Protein AF-A0A962GDK4-F1 (afdb_monomer_lite)

Secondary structure (DSSP, 8-state):
----TTS---HHHHHHHHHHHHHHHHHHHHHHHHHHHHHHHHHHHTHHHHHHHHHTT--HHHHHHHHHHHHHHHHHHHHHHHHHHHHHHHHHHHHHHHTSTT-S-TT------HHHHHHHHHHHHHHHHHHHHHHHHHHHSTHHHHHTTSTTTHHHHSHHHHHHHHHHHHHHHHHHHHHHHHHHHHHHHHHHHH---S---TT---------TTT--SHHHHHHHHHHHHHHHHTSTT--

Structure (mmCIF, N/CA/C/O backbone):
data_AF-A0A962GDK4-F1
#
_entry.id   AF-A0A962GDK4-F1
#
loop_
_atom_site.group_PDB
_atom_site.id
_atom_site.type_symbol
_atom_site.label_atom_id
_atom_site.label_alt_id
_atom_site.label_comp_id
_atom_site.label_asym_id
_atom_site.label_entity_id
_atom_site.label_seq_id
_atom_site.pdbx_PDB_ins_code
_atom_site.Cartn_x
_atom_site.Cartn_y
_atom_site.Cartn_z
_atom_site.occupancy
_atom_site.B_iso_or_equiv
_atom_site.auth_seq_id
_atom_site.auth_comp_id
_atom_site.auth_asym_id
_atom_site.auth_atom_id
_atom_site.pdbx_PDB_model_num
ATOM 1 N N . MET A 1 1 ? -2.037 25.552 -26.952 1.00 39.59 1 MET A N 1
ATOM 2 C CA . MET A 1 1 ? -2.572 24.352 -27.624 1.00 39.59 1 MET A CA 1
ATOM 3 C C . MET A 1 1 ? -2.012 23.131 -26.903 1.00 39.59 1 MET A C 1
ATOM 5 O O . MET A 1 1 ? -0.852 22.813 -27.084 1.00 39.59 1 MET A O 1
ATOM 9 N N . GLN A 1 2 ? -2.816 22.540 -26.024 1.00 60.50 2 GLN A N 1
ATOM 10 C CA . GLN A 1 2 ? -2.710 21.200 -25.421 1.00 60.50 2 GLN A CA 1
ATOM 11 C C . GLN A 1 2 ? -4.161 20.666 -25.408 1.00 60.50 2 GLN A C 1
ATOM 13 O O . GLN A 1 2 ? -5.054 21.521 -25.336 1.00 60.50 2 GLN A O 1
ATOM 18 N N . PRO A 1 3 ? -4.468 19.350 -25.451 1.00 55.09 3 PRO A N 1
ATOM 19 C CA . PRO A 1 3 ? -3.579 18.185 -25.321 1.00 55.09 3 PRO A CA 1
ATOM 20 C C . PRO A 1 3 ? -3.838 17.058 -26.361 1.00 55.09 3 PRO A C 1
ATOM 22 O O . PRO A 1 3 ? -4.981 16.691 -26.639 1.00 55.09 3 PRO A O 1
ATOM 25 N N . LEU A 1 4 ? -2.775 16.432 -26.874 1.00 52.72 4 LEU A N 1
ATOM 26 C CA . LEU A 1 4 ? -2.829 15.144 -27.609 1.00 52.72 4 LEU A CA 1
ATOM 27 C C . LEU A 1 4 ? -2.170 14.002 -26.809 1.00 52.72 4 LEU A C 1
ATOM 29 O O . LEU A 1 4 ? -2.087 12.860 -27.25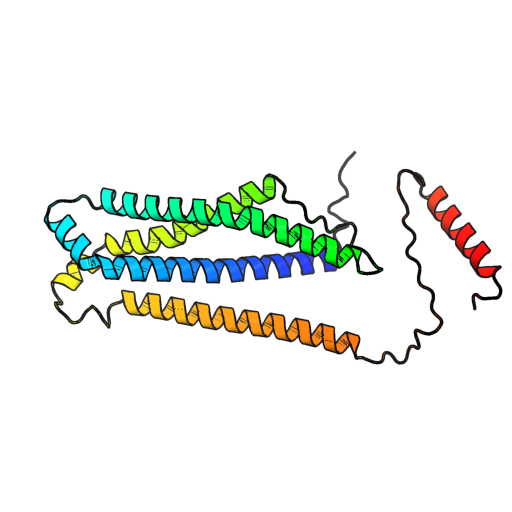5 1.00 52.72 4 LEU A O 1
ATOM 33 N N . ASP A 1 5 ? -1.772 14.305 -25.579 1.00 55.38 5 ASP A N 1
ATOM 34 C CA . ASP A 1 5 ? -0.868 13.534 -24.731 1.00 55.38 5 ASP A CA 1
ATOM 35 C C . ASP A 1 5 ? -1.509 12.213 -24.249 1.00 55.38 5 ASP A C 1
ATOM 37 O O . ASP A 1 5 ? -0.825 11.250 -23.911 1.00 55.38 5 ASP A O 1
ATOM 41 N N . TRP A 1 6 ? -2.844 12.118 -24.274 1.00 49.81 6 TRP A N 1
ATOM 42 C CA . TRP A 1 6 ? -3.605 10.948 -23.815 1.00 49.81 6 TRP A CA 1
ATOM 43 C C . TRP A 1 6 ? -3.847 9.879 -24.899 1.00 49.81 6 TRP A C 1
ATOM 45 O O . TRP A 1 6 ? -4.246 8.753 -24.573 1.00 49.81 6 TRP A O 1
ATOM 55 N N . LEU A 1 7 ? -3.588 10.199 -26.174 1.00 52.72 7 LEU A N 1
ATOM 56 C CA . LEU A 1 7 ? -3.760 9.283 -27.312 1.00 52.72 7 LEU A CA 1
ATOM 57 C C . LEU A 1 7 ? -2.516 8.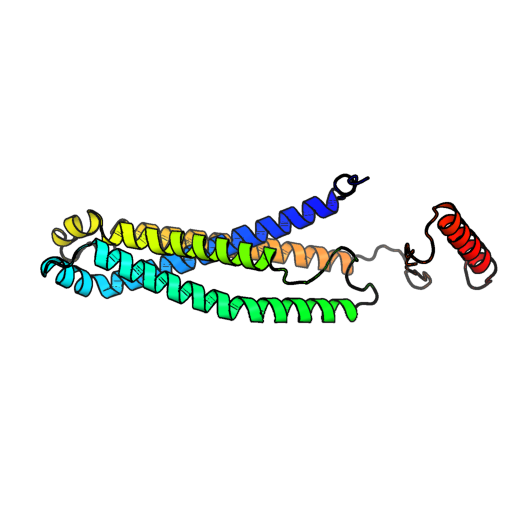427 -27.601 1.00 52.72 7 LEU A C 1
ATOM 59 O O . LEU A 1 7 ? -2.626 7.429 -28.308 1.00 52.72 7 LEU A O 1
ATOM 63 N N . ALA A 1 8 ? -1.366 8.748 -26.999 1.00 56.09 8 ALA A N 1
ATOM 64 C CA . ALA A 1 8 ? -0.110 8.014 -27.177 1.00 56.09 8 ALA A CA 1
ATOM 65 C C . ALA A 1 8 ? 0.239 7.065 -26.012 1.00 56.09 8 ALA A C 1
ATOM 67 O O . ALA A 1 8 ? 1.350 6.539 -25.954 1.00 56.09 8 ALA A O 1
ATOM 68 N N . VAL A 1 9 ? -0.683 6.804 -25.074 1.00 58.72 9 VAL A N 1
ATOM 69 C CA . VAL A 1 9 ? -0.450 5.749 -24.074 1.00 58.72 9 VAL A CA 1
ATOM 70 C C . VAL A 1 9 ? -0.643 4.401 -24.760 1.00 58.72 9 VAL A C 1
ATOM 72 O O . VAL A 1 9 ? -1.774 3.933 -24.912 1.00 58.72 9 VAL A O 1
ATOM 75 N N . ASN A 1 10 ? 0.473 3.803 -25.179 1.00 69.00 10 ASN A N 1
ATOM 76 C CA . ASN A 1 10 ? 0.543 2.476 -25.783 1.00 69.00 10 ASN A CA 1
ATOM 77 C C . ASN A 1 10 ? -0.310 1.470 -24.982 1.00 69.00 10 ASN A C 1
ATOM 79 O O . ASN A 1 10 ? -0.328 1.485 -23.745 1.00 69.00 10 ASN A O 1
ATOM 83 N N . GLN A 1 11 ? -1.020 0.582 -25.680 1.00 74.12 11 GLN A N 1
ATOM 84 C CA . GLN A 1 11 ? -1.849 -0.462 -25.074 1.00 74.12 11 GLN A CA 1
ATOM 85 C C . GLN A 1 11 ? -1.043 -1.321 -24.082 1.00 74.12 11 GLN A C 1
ATOM 87 O O . GLN A 1 11 ? -1.566 -1.706 -23.032 1.00 74.12 11 GLN A O 1
ATOM 92 N N . GLY A 1 12 ? 0.252 -1.528 -24.355 1.00 74.75 12 GLY A N 1
ATOM 93 C CA . GLY A 1 12 ? 1.184 -2.170 -23.426 1.00 74.75 12 GLY A CA 1
ATOM 94 C C . GLY A 1 12 ? 1.311 -1.419 -22.095 1.00 74.75 12 GLY A C 1
ATOM 95 O O . GLY A 1 12 ? 1.129 -2.011 -21.034 1.00 74.75 12 GLY A O 1
ATOM 96 N N . THR A 1 13 ? 1.517 -0.101 -22.133 1.00 75.75 13 THR A N 1
ATOM 97 C CA . THR A 1 13 ? 1.649 0.745 -20.936 1.00 75.75 13 THR A CA 1
ATOM 98 C C . THR A 1 13 ? 0.378 0.724 -20.085 1.00 75.75 13 THR A C 1
ATOM 100 O O . THR A 1 13 ? 0.458 0.518 -18.876 1.00 75.75 13 THR A O 1
ATOM 103 N N . ARG A 1 14 ? -0.812 0.845 -20.697 1.00 79.69 14 ARG A N 1
ATOM 104 C CA . ARG A 1 14 ? -2.092 0.756 -19.959 1.00 79.69 14 ARG A CA 1
ATOM 105 C C . ARG A 1 14 ? -2.263 -0.592 -19.263 1.00 79.69 14 ARG A C 1
ATOM 107 O O . ARG A 1 14 ? -2.742 -0.642 -18.134 1.00 79.69 14 ARG A O 1
ATOM 114 N N . THR A 1 15 ? -1.856 -1.668 -19.932 1.00 82.75 15 THR A N 1
ATOM 115 C CA . THR A 1 15 ? -1.942 -3.028 -19.390 1.00 82.75 15 THR A CA 1
ATOM 116 C C . THR A 1 15 ? -1.021 -3.193 -18.184 1.00 82.75 15 THR A C 1
ATOM 118 O O . THR A 1 15 ? -1.469 -3.660 -17.140 1.00 82.75 15 THR A O 1
ATOM 121 N N . VAL A 1 16 ? 0.231 -2.734 -18.280 1.00 81.69 16 VAL A N 1
ATOM 122 C CA . VAL A 1 16 ? 1.193 -2.786 -17.167 1.00 81.69 16 VAL A CA 1
ATOM 123 C C . VAL A 1 16 ? 0.695 -1.979 -15.968 1.00 81.69 16 VAL A C 1
ATOM 125 O O . VAL A 1 16 ? 0.659 -2.510 -14.858 1.00 81.69 16 VAL A O 1
ATOM 128 N N . LEU A 1 17 ? 0.233 -0.739 -16.176 1.00 83.69 17 LEU A N 1
ATOM 129 C CA . LEU A 1 17 ? -0.339 0.077 -15.096 1.00 83.69 17 LEU A CA 1
ATOM 130 C C . LEU A 1 17 ? -1.560 -0.600 -14.459 1.00 83.69 17 LEU A C 1
ATOM 132 O O . LEU A 1 17 ? -1.688 -0.605 -13.236 1.00 83.69 17 LEU A O 1
ATOM 136 N N . GLY A 1 18 ? -2.439 -1.196 -15.269 1.00 87.06 18 GLY A N 1
ATOM 137 C CA . GLY A 1 18 ? -3.608 -1.929 -14.785 1.00 87.06 18 GLY A CA 1
ATOM 138 C C . GLY A 1 18 ? -3.233 -3.133 -13.918 1.00 87.06 18 GLY A C 1
ATOM 139 O O . GLY A 1 18 ? -3.824 -3.333 -12.855 1.00 87.06 18 GLY A O 1
ATOM 140 N N . ILE A 1 19 ? -2.215 -3.898 -14.319 1.00 87.00 19 ILE A N 1
ATOM 141 C CA . ILE A 1 19 ? -1.696 -5.031 -13.540 1.00 87.00 19 ILE A CA 1
ATOM 142 C C . ILE A 1 19 ? -1.096 -4.542 -12.218 1.00 87.00 19 ILE A C 1
ATOM 144 O O . ILE A 1 19 ? -1.425 -5.094 -11.167 1.00 87.00 19 ILE A O 1
ATOM 148 N N . MET A 1 20 ? -0.276 -3.484 -12.239 1.00 86.94 20 MET A N 1
ATOM 149 C CA . MET A 1 20 ? 0.310 -2.924 -11.016 1.00 86.94 20 MET A CA 1
ATOM 150 C C . MET A 1 20 ? -0.766 -2.408 -10.060 1.00 86.94 20 MET A C 1
ATOM 152 O O . MET A 1 20 ? -0.750 -2.760 -8.883 1.00 86.94 20 MET A O 1
ATOM 156 N N . LEU A 1 21 ? -1.743 -1.646 -10.558 1.00 89.12 21 LEU A N 1
ATOM 157 C CA . LEU A 1 21 ? -2.854 -1.151 -9.746 1.00 89.12 21 LEU A CA 1
ATOM 158 C C . LEU A 1 21 ? -3.649 -2.305 -9.126 1.00 89.12 21 LEU A C 1
ATOM 160 O O . LEU A 1 21 ? -3.965 -2.270 -7.938 1.00 89.12 21 LEU A O 1
ATOM 164 N N . THR A 1 22 ? -3.929 -3.347 -9.912 1.00 90.12 22 THR A N 1
ATOM 165 C CA . THR A 1 22 ? -4.632 -4.542 -9.429 1.00 90.12 22 THR A CA 1
ATOM 166 C C . THR A 1 22 ? -3.843 -5.221 -8.312 1.00 90.12 22 THR A C 1
ATOM 168 O O . THR A 1 22 ? -4.413 -5.536 -7.268 1.00 90.12 22 THR A O 1
ATOM 171 N N . ALA A 1 23 ? -2.529 -5.387 -8.478 1.00 89.50 23 ALA A N 1
ATOM 172 C CA . ALA A 1 23 ? -1.668 -5.952 -7.445 1.00 89.50 23 ALA A CA 1
ATOM 173 C C . ALA A 1 23 ? -1.687 -5.108 -6.158 1.00 89.50 23 ALA A C 1
ATOM 175 O O . ALA A 1 23 ? -1.874 -5.660 -5.074 1.00 89.50 23 ALA A O 1
ATOM 176 N N . VAL A 1 24 ? -1.578 -3.777 -6.265 1.00 89.69 24 VAL A N 1
ATOM 177 C CA . VAL A 1 24 ? -1.656 -2.871 -5.104 1.00 89.69 24 VAL A CA 1
ATOM 178 C C . VAL A 1 24 ? -2.997 -3.005 -4.379 1.00 89.69 24 VAL A C 1
ATOM 180 O O . VAL A 1 24 ? -3.018 -3.120 -3.155 1.00 89.69 24 VAL A O 1
ATOM 183 N N . VAL A 1 25 ? -4.116 -3.039 -5.108 1.00 90.31 25 VAL A N 1
ATOM 184 C CA . VAL A 1 25 ? -5.456 -3.194 -4.516 1.00 90.31 25 VAL A CA 1
ATOM 185 C C . VAL A 1 25 ? -5.599 -4.536 -3.794 1.00 90.31 25 VAL A C 1
ATOM 187 O O . VAL A 1 25 ? -6.146 -4.583 -2.693 1.00 90.31 25 VAL A O 1
ATOM 190 N N . LEU A 1 26 ? -5.083 -5.622 -4.371 1.00 89.75 26 LEU A N 1
ATOM 191 C CA . LEU A 1 26 ? -5.115 -6.944 -3.743 1.00 89.75 26 LEU A CA 1
ATOM 192 C C . LEU A 1 26 ? -4.285 -6.983 -2.454 1.00 89.75 26 LEU A C 1
ATOM 194 O O . LEU A 1 26 ? -4.767 -7.469 -1.431 1.00 89.75 26 LEU A O 1
ATOM 198 N N . VAL A 1 27 ? -3.074 -6.423 -2.470 1.00 89.56 27 VAL A N 1
ATOM 199 C CA . VAL A 1 27 ? -2.222 -6.326 -1.273 1.00 89.56 27 VAL A CA 1
ATOM 200 C C . VAL A 1 27 ? -2.874 -5.446 -0.203 1.00 89.56 27 VAL A C 1
ATOM 202 O O . VAL A 1 27 ? -2.863 -5.798 0.978 1.00 89.56 27 VAL A O 1
ATOM 205 N N . LEU A 1 28 ? -3.506 -4.338 -0.599 1.00 88.31 28 LEU A N 1
ATOM 206 C CA . LEU A 1 28 ? -4.258 -3.482 0.314 1.00 88.31 28 LEU A CA 1
ATOM 207 C C . LEU A 1 28 ? -5.417 -4.246 0.969 1.00 88.31 28 LEU A C 1
ATOM 209 O O . LEU A 1 28 ? -5.600 -4.149 2.178 1.00 88.31 28 LEU A O 1
ATOM 213 N N . LEU A 1 29 ? -6.171 -5.043 0.206 1.00 86.88 29 LEU A N 1
ATOM 214 C CA . LEU A 1 29 ? -7.250 -5.880 0.743 1.00 86.88 29 LEU A CA 1
ATOM 215 C C . LEU A 1 29 ? -6.738 -6.887 1.782 1.00 86.88 29 LEU A C 1
ATOM 217 O O . LEU A 1 29 ? -7.352 -7.020 2.842 1.00 86.88 29 LEU A O 1
ATOM 221 N N . VAL A 1 30 ? -5.601 -7.541 1.516 1.00 87.75 30 VAL A N 1
ATOM 222 C CA . VAL A 1 30 ? -4.925 -8.428 2.482 1.00 87.75 30 VAL A CA 1
ATOM 223 C C . VAL A 1 30 ? -4.575 -7.662 3.761 1.00 87.75 30 VAL A C 1
ATOM 225 O O . VAL A 1 30 ? -4.905 -8.106 4.861 1.00 87.75 30 VAL A O 1
ATOM 228 N N . ALA A 1 31 ? -3.965 -6.480 3.639 1.00 86.25 31 ALA A N 1
ATOM 229 C CA . ALA A 1 31 ? -3.600 -5.651 4.787 1.00 86.25 31 ALA A CA 1
ATOM 230 C C . ALA A 1 31 ? -4.829 -5.192 5.598 1.00 86.25 31 ALA A C 1
ATOM 232 O O . ALA A 1 31 ? -4.815 -5.246 6.830 1.00 86.25 31 ALA A O 1
ATOM 233 N N . CYS A 1 32 ? -5.916 -4.800 4.928 1.00 84.50 32 CYS A N 1
ATOM 234 C CA . CYS A 1 32 ? -7.187 -4.430 5.553 1.00 84.50 32 CYS A CA 1
ATOM 235 C C . CYS A 1 32 ? -7.807 -5.600 6.327 1.00 84.50 32 CYS A C 1
ATOM 237 O O . CYS A 1 32 ? -8.242 -5.422 7.470 1.00 84.50 32 CYS A O 1
ATOM 239 N N . ALA A 1 33 ? -7.848 -6.795 5.728 1.00 84.31 33 ALA A N 1
ATOM 240 C CA . ALA A 1 33 ? -8.357 -8.003 6.377 1.00 84.31 33 ALA A CA 1
ATOM 241 C C . ALA A 1 33 ? -7.549 -8.323 7.643 1.00 84.31 33 ALA A C 1
ATOM 243 O O . ALA A 1 33 ? -8.133 -8.539 8.708 1.00 84.31 33 ALA A O 1
ATOM 244 N N . ASN A 1 34 ? -6.222 -8.218 7.550 1.00 85.69 34 ASN A N 1
ATOM 245 C CA . ASN A 1 34 ? -5.300 -8.397 8.666 1.00 85.69 34 ASN A CA 1
ATOM 246 C C . ASN A 1 34 ? -5.526 -7.397 9.800 1.00 85.69 34 ASN A C 1
ATOM 248 O O . ASN A 1 34 ? -5.702 -7.783 10.959 1.00 85.69 34 ASN A O 1
ATOM 252 N N . ALA A 1 35 ? -5.564 -6.103 9.477 1.00 83.25 35 ALA A N 1
ATOM 253 C CA . ALA A 1 35 ? -5.803 -5.045 10.452 1.00 83.25 35 ALA A CA 1
ATOM 254 C C . ALA A 1 35 ? -7.156 -5.234 11.153 1.00 83.25 35 ALA A C 1
ATOM 256 O O . ALA A 1 35 ? -7.248 -5.131 12.379 1.00 83.25 35 ALA A O 1
ATOM 257 N N . THR A 1 36 ? -8.191 -5.587 10.385 1.00 81.88 36 THR A N 1
ATOM 258 C CA . THR A 1 36 ? -9.522 -5.894 10.916 1.00 81.88 36 THR A CA 1
ATOM 259 C C . THR A 1 36 ? -9.455 -7.080 11.868 1.00 81.88 36 THR A C 1
ATOM 261 O O . THR A 1 36 ? -9.927 -6.973 12.995 1.00 81.88 36 THR A O 1
ATOM 264 N N . ASN A 1 37 ? -8.838 -8.193 11.464 1.00 81.94 37 ASN A N 1
ATOM 265 C CA . ASN A 1 37 ? -8.721 -9.397 12.284 1.00 81.94 37 ASN A CA 1
ATOM 266 C C . ASN A 1 37 ? -7.939 -9.139 13.587 1.00 81.94 37 ASN A C 1
ATOM 268 O O . ASN A 1 37 ? -8.340 -9.588 14.663 1.00 81.94 37 ASN A O 1
ATOM 272 N N . LEU A 1 38 ? -6.868 -8.344 13.529 1.00 81.75 38 LEU A N 1
ATOM 273 C CA . LEU A 1 38 ? -6.086 -7.952 14.702 1.00 81.75 38 LEU A CA 1
ATOM 274 C C . LEU A 1 38 ? -6.898 -7.087 15.681 1.00 81.75 38 LEU A C 1
ATOM 276 O O . LEU A 1 38 ? -6.878 -7.317 16.891 1.00 81.75 38 LEU A O 1
ATOM 280 N N . LEU A 1 39 ? -7.626 -6.084 15.185 1.00 78.31 39 LEU A N 1
ATOM 281 C CA . LEU A 1 39 ? -8.483 -5.241 16.030 1.00 78.31 39 LEU A CA 1
ATOM 282 C C . LEU A 1 39 ? -9.648 -6.047 16.612 1.00 78.31 39 LEU A C 1
ATOM 284 O O . LEU A 1 39 ? -9.992 -5.921 17.791 1.00 78.31 39 LEU A O 1
ATOM 288 N N . LEU A 1 40 ? -10.223 -6.925 15.800 1.00 74.19 40 LEU A N 1
ATOM 289 C CA . LEU A 1 40 ? -11.310 -7.814 16.169 1.00 74.19 40 LEU A CA 1
ATOM 290 C C . LEU A 1 40 ? -10.891 -8.810 17.274 1.00 74.19 40 LEU A C 1
ATOM 292 O O . LEU A 1 40 ? -11.623 -9.005 18.241 1.00 74.19 40 LEU A O 1
ATOM 296 N N . THR A 1 41 ? -9.690 -9.386 17.205 1.00 74.81 41 THR A N 1
ATOM 297 C CA . THR A 1 41 ? -9.153 -10.271 18.259 1.00 74.81 41 THR A CA 1
ATOM 298 C C . THR A 1 41 ? -8.765 -9.509 19.531 1.00 74.81 41 THR A C 1
ATOM 300 O O . THR A 1 41 ? -9.079 -9.955 20.636 1.00 74.81 41 THR A O 1
ATOM 303 N N . ARG A 1 42 ? -8.164 -8.317 19.411 1.00 75.94 42 ARG A N 1
ATOM 304 C CA . ARG A 1 42 ? -7.841 -7.456 20.568 1.00 75.94 42 ARG A CA 1
ATOM 305 C C . ARG A 1 42 ? -9.084 -7.007 21.334 1.00 75.94 42 ARG A C 1
ATOM 307 O O . ARG A 1 42 ? -9.083 -7.014 22.564 1.00 75.94 42 ARG A O 1
ATOM 314 N N . THR A 1 43 ? -10.145 -6.622 20.627 1.00 69.50 43 THR A N 1
ATOM 315 C CA . THR A 1 43 ? -11.414 -6.223 21.258 1.00 69.50 43 THR A CA 1
ATOM 316 C C . THR A 1 43 ? -12.073 -7.378 22.012 1.00 69.50 43 THR A C 1
ATOM 318 O O . THR A 1 43 ? -12.606 -7.151 23.099 1.00 69.50 43 THR A O 1
ATOM 321 N N . LEU A 1 44 ? -11.963 -8.621 21.525 1.00 66.12 44 LEU A N 1
ATOM 322 C CA . LEU A 1 44 ? -12.420 -9.793 22.277 1.00 66.12 44 LEU A CA 1
ATOM 323 C C . LEU A 1 44 ? -11.655 -10.021 23.577 1.00 66.12 44 LEU A C 1
ATOM 325 O O . LEU A 1 44 ? -12.275 -10.323 24.594 1.00 66.12 44 LEU A O 1
ATOM 329 N N . GLY A 1 45 ? -10.327 -9.880 23.559 1.00 66.12 45 GLY A N 1
ATOM 330 C CA . GLY A 1 45 ? -9.513 -10.041 24.769 1.00 66.12 45 GLY A CA 1
ATOM 331 C C . GLY A 1 45 ? -9.922 -9.070 25.884 1.00 66.12 45 GLY A C 1
ATOM 332 O O . GLY A 1 45 ? -9.783 -9.378 27.061 1.00 66.12 45 GLY A O 1
ATOM 333 N N . ARG A 1 46 ? -10.505 -7.921 25.515 1.00 70.44 46 ARG A N 1
ATOM 334 C CA . ARG A 1 46 ? -10.998 -6.885 26.437 1.00 70.44 46 ARG A CA 1
ATOM 335 C C . ARG A 1 46 ? -12.503 -6.971 26.711 1.00 70.44 46 ARG A C 1
ATOM 337 O O . ARG A 1 46 ? -13.053 -6.115 27.398 1.00 70.44 46 ARG A O 1
ATOM 344 N N . ARG A 1 47 ? -13.196 -7.997 26.207 1.00 66.19 47 ARG A N 1
ATOM 345 C CA . ARG A 1 47 ? -14.665 -8.108 26.247 1.00 66.19 47 ARG A CA 1
ATOM 346 C C . ARG A 1 47 ? -15.246 -8.066 27.663 1.00 66.19 47 ARG A C 1
ATOM 348 O O . ARG A 1 47 ? -16.275 -7.429 27.863 1.00 66.19 47 ARG A O 1
ATOM 355 N N . GLN A 1 48 ? -14.592 -8.704 28.635 1.00 62.72 48 GLN A N 1
ATOM 356 C CA . GLN A 1 48 ? -15.031 -8.685 30.038 1.00 62.72 48 GLN A CA 1
ATOM 357 C C . GLN A 1 48 ? -14.906 -7.285 30.661 1.00 62.72 48 GLN A C 1
ATOM 359 O O . GLN A 1 48 ? -15.844 -6.819 31.300 1.00 62.72 48 GLN A O 1
ATOM 364 N N . GLU A 1 49 ? -13.803 -6.574 30.401 1.00 70.88 49 GLU A N 1
ATOM 365 C CA . GLU A 1 49 ? -13.601 -5.187 30.851 1.00 70.88 49 GLU A CA 1
ATOM 366 C C . GLU A 1 49 ? -14.688 -4.259 30.279 1.00 70.88 49 GLU A C 1
ATOM 368 O O . GLU A 1 49 ? -15.266 -3.432 30.986 1.00 70.88 49 GLU A O 1
ATOM 373 N N . LEU A 1 50 ? -14.997 -4.423 28.990 1.00 67.38 50 LEU A N 1
ATOM 374 C CA . LEU A 1 50 ? -15.999 -3.624 28.289 1.00 67.38 50 LEU A CA 1
ATOM 375 C C . LEU A 1 50 ? -17.422 -3.911 28.777 1.00 67.38 50 LEU A C 1
ATOM 377 O O . LEU A 1 50 ? -18.190 -2.971 28.973 1.00 67.38 50 LEU A O 1
ATOM 381 N N . ALA A 1 51 ? -17.758 -5.177 29.035 1.00 65.00 51 ALA A N 1
ATOM 382 C CA . ALA A 1 51 ? -19.051 -5.565 29.594 1.00 65.00 51 ALA A CA 1
ATOM 383 C C . ALA A 1 51 ? -19.274 -4.962 30.990 1.00 65.00 51 ALA A C 1
ATOM 385 O O . ALA A 1 51 ? -20.342 -4.413 31.254 1.00 65.00 51 ALA A O 1
ATOM 386 N N . VAL A 1 52 ? -18.250 -4.985 31.853 1.00 69.62 52 VAL A N 1
ATOM 387 C CA . VAL A 1 52 ? -18.308 -4.368 33.189 1.00 69.62 52 VAL A CA 1
ATOM 388 C C . VAL A 1 52 ? -18.473 -2.849 33.086 1.00 69.62 52 VAL A C 1
ATOM 390 O O . VAL A 1 52 ? -19.320 -2.278 33.765 1.00 69.62 52 VAL A O 1
ATOM 393 N N . ARG A 1 53 ? -17.736 -2.175 32.191 1.00 71.00 53 ARG A N 1
ATOM 394 C CA . ARG A 1 53 ? -17.884 -0.723 31.969 1.00 71.00 53 ARG A CA 1
ATOM 395 C C . ARG A 1 53 ? -19.282 -0.343 31.469 1.00 71.00 53 ARG A C 1
ATOM 397 O O . ARG A 1 53 ? -19.819 0.671 31.905 1.00 71.00 53 ARG A O 1
ATOM 404 N N . ILE A 1 54 ? -19.875 -1.141 30.580 1.00 69.62 54 ILE A N 1
ATOM 405 C CA . ILE A 1 54 ? -21.250 -0.929 30.100 1.00 69.62 54 ILE A CA 1
ATOM 406 C C . ILE A 1 54 ? -22.258 -1.149 31.238 1.00 69.62 54 ILE A C 1
ATOM 408 O O . ILE A 1 54 ? -23.175 -0.345 31.386 1.00 69.62 54 ILE A O 1
ATOM 412 N N . ALA A 1 55 ? -22.066 -2.174 32.077 1.00 68.75 55 ALA A N 1
ATOM 413 C CA . ALA A 1 55 ? -22.906 -2.423 33.253 1.00 68.75 55 ALA A CA 1
ATOM 414 C C . ALA A 1 55 ? -22.830 -1.286 34.292 1.00 68.75 55 ALA A C 1
ATOM 416 O O . ALA A 1 55 ? -23.814 -1.004 34.967 1.00 68.75 55 ALA A O 1
ATOM 417 N N . LEU A 1 56 ? -21.693 -0.587 34.363 1.00 74.31 56 LEU A N 1
ATOM 418 C CA . LEU A 1 56 ? -21.496 0.625 35.169 1.00 74.31 56 LEU A CA 1
ATOM 419 C C . LEU A 1 56 ? -22.033 1.910 34.498 1.00 74.31 56 LEU A C 1
ATOM 421 O O . LEU A 1 56 ? -21.815 3.004 35.012 1.00 74.31 56 LEU A O 1
ATOM 425 N N . GLY A 1 57 ? -22.725 1.806 33.356 1.00 69.94 57 GLY A N 1
ATOM 426 C CA . GLY A 1 57 ? -23.382 2.934 32.684 1.00 69.94 57 GLY A CA 1
ATOM 427 C C . GLY A 1 57 ? -22.528 3.680 31.654 1.00 69.94 57 GLY A C 1
ATOM 428 O O . GLY A 1 57 ? -22.904 4.770 31.220 1.00 69.94 57 GLY A O 1
ATOM 429 N N . ALA A 1 58 ? -21.385 3.133 31.224 1.00 71.19 58 ALA A N 1
ATOM 430 C CA . ALA A 1 58 ? -20.595 3.755 30.163 1.00 71.19 58 ALA A CA 1
ATOM 431 C C . ALA A 1 58 ? -21.363 3.772 28.827 1.00 71.19 58 ALA A C 1
ATOM 433 O O . ALA A 1 58 ? -21.855 2.744 28.355 1.00 71.19 58 ALA A O 1
ATOM 434 N N . SER A 1 59 ? -21.430 4.940 28.177 1.00 71.81 59 SER A N 1
ATOM 435 C CA . SER A 1 59 ? -22.116 5.077 26.891 1.00 71.81 59 SER A CA 1
ATOM 436 C C . SER A 1 59 ? -21.381 4.327 25.773 1.00 71.81 59 SER A C 1
ATOM 438 O O . SER A 1 59 ? -20.163 4.441 25.609 1.00 71.81 59 SER A O 1
ATOM 440 N N . ARG A 1 60 ? -22.138 3.592 24.944 1.00 67.81 60 ARG A N 1
ATOM 441 C CA . ARG A 1 60 ? -21.620 2.876 23.761 1.00 67.81 60 ARG A CA 1
ATOM 442 C C . ARG A 1 60 ? -20.841 3.804 22.819 1.00 67.81 60 ARG A C 1
ATOM 444 O O . ARG A 1 60 ? -19.826 3.403 22.262 1.00 67.81 60 ARG A O 1
ATOM 451 N N . THR A 1 61 ? -21.254 5.067 22.723 1.00 70.31 61 THR A N 1
ATOM 452 C CA . THR A 1 61 ? -20.601 6.124 21.936 1.00 70.31 61 THR A CA 1
ATOM 453 C C . THR A 1 61 ? -19.199 6.482 22.426 1.00 70.31 61 THR A C 1
ATOM 455 O O . THR A 1 61 ? -18.321 6.749 21.608 1.00 70.31 61 THR A O 1
ATOM 458 N N . ARG A 1 62 ? -18.942 6.470 23.744 1.00 73.75 62 ARG A N 1
ATOM 459 C CA . ARG A 1 62 ? -17.582 6.687 24.273 1.00 73.75 62 ARG A CA 1
ATOM 460 C C . ARG A 1 62 ? -16.656 5.536 23.901 1.00 73.75 62 ARG A C 1
ATOM 462 O O . ARG A 1 62 ? -15.488 5.768 23.601 1.00 73.75 62 ARG A O 1
ATOM 469 N N . LEU A 1 63 ? -17.181 4.313 23.883 1.00 70.44 63 LEU A N 1
ATOM 470 C CA . LEU A 1 63 ? -16.404 3.136 23.519 1.00 70.44 63 LEU A CA 1
ATOM 471 C C . LEU A 1 63 ? -16.038 3.129 22.028 1.00 70.44 63 LEU A C 1
ATOM 473 O O . LEU A 1 63 ? -14.884 2.880 21.683 1.00 70.44 63 LEU A O 1
ATOM 477 N N . THR A 1 64 ? -16.987 3.459 21.150 1.00 71.31 64 THR A N 1
ATOM 478 C CA . THR A 1 64 ? -16.724 3.556 19.707 1.00 71.31 64 THR A CA 1
ATOM 479 C C . THR A 1 64 ? -15.742 4.683 19.384 1.00 71.31 64 THR A C 1
ATOM 481 O O . THR A 1 64 ? -14.802 4.458 18.627 1.00 71.31 64 THR A O 1
ATOM 484 N N . MET A 1 65 ? -15.891 5.862 20.003 1.00 79.00 65 MET A N 1
ATOM 485 C CA . MET A 1 65 ? -14.940 6.979 19.876 1.00 79.00 65 MET A CA 1
ATOM 486 C C . MET A 1 65 ? -13.528 6.597 20.328 1.00 79.00 65 MET A C 1
ATOM 488 O O . MET A 1 65 ? -12.558 6.942 19.661 1.00 79.00 65 MET A O 1
ATOM 492 N N . HIS A 1 66 ? -13.397 5.849 21.427 1.00 79.69 66 HIS A N 1
ATOM 493 C CA . HIS A 1 66 ? -12.094 5.395 21.912 1.00 79.69 66 HIS A CA 1
ATOM 494 C C . HIS A 1 66 ? -11.403 4.443 20.921 1.00 79.69 66 HIS A C 1
ATOM 496 O O . HIS A 1 66 ? -10.224 4.620 20.621 1.00 79.69 66 HIS A O 1
ATOM 502 N N . LEU A 1 67 ? -12.139 3.473 20.365 1.00 73.75 67 LEU A N 1
ATOM 503 C CA . LEU A 1 67 ? -11.612 2.539 19.359 1.00 73.75 67 LEU A CA 1
ATOM 504 C C . LEU A 1 67 ? -11.240 3.245 18.046 1.00 73.75 67 LEU A C 1
ATOM 506 O O . LEU A 1 67 ? -10.210 2.932 17.445 1.00 73.75 67 LEU A O 1
ATOM 510 N N . LEU A 1 68 ? -12.046 4.221 17.622 1.00 78.00 68 LEU A N 1
ATOM 511 C CA . LEU A 1 68 ? -11.760 5.065 16.461 1.00 78.00 68 LEU A CA 1
ATOM 512 C C . LEU A 1 68 ? -10.501 5.911 16.678 1.00 78.00 68 LEU A C 1
ATOM 514 O O . LEU A 1 68 ? -9.622 5.910 15.823 1.00 78.00 68 LEU A O 1
ATOM 518 N N . ALA A 1 69 ? -10.367 6.564 17.836 1.00 83.44 69 ALA A N 1
ATOM 519 C CA . ALA A 1 69 ? -9.183 7.352 18.175 1.00 83.44 69 ALA A CA 1
ATOM 520 C C . ALA A 1 69 ? -7.911 6.488 18.217 1.00 83.44 69 ALA A C 1
ATOM 522 O O . ALA A 1 69 ? -6.873 6.885 17.693 1.00 83.44 69 ALA A O 1
ATOM 523 N N . GLN A 1 70 ? -7.995 5.276 18.776 1.00 82.12 70 GLN A N 1
ATOM 524 C CA . GLN A 1 70 ? -6.876 4.332 18.781 1.00 82.12 70 GLN A CA 1
ATOM 525 C C . GLN A 1 70 ? -6.490 3.892 17.359 1.00 82.12 70 GLN A C 1
ATOM 527 O O . GLN A 1 70 ? -5.303 3.817 17.038 1.00 82.12 70 GLN A O 1
ATOM 532 N N . SER A 1 71 ? -7.480 3.626 16.503 1.00 81.69 71 SER A N 1
ATOM 533 C CA . SER A 1 71 ? -7.253 3.249 15.100 1.00 81.69 71 SER A CA 1
ATOM 534 C C . SER A 1 71 ? -6.630 4.401 14.310 1.00 81.69 71 SER A C 1
ATOM 536 O O . SER A 1 71 ? -5.701 4.188 13.532 1.00 81.69 71 SER A O 1
ATOM 538 N N . LEU A 1 72 ? -7.073 5.634 14.562 1.00 83.94 72 LEU A N 1
ATOM 539 C CA . LEU A 1 72 ? -6.525 6.834 13.939 1.00 83.94 72 LEU A CA 1
ATOM 540 C C . LEU A 1 72 ? -5.066 7.073 14.349 1.00 83.94 72 LEU A C 1
ATOM 542 O O . LEU A 1 72 ? -4.228 7.317 13.486 1.00 83.94 72 LEU A O 1
ATOM 546 N N . LEU A 1 73 ? -4.741 6.934 15.638 1.00 87.44 73 LEU A N 1
ATOM 547 C CA . LEU A 1 73 ? -3.363 7.044 16.133 1.00 87.44 73 LEU A CA 1
ATOM 548 C C . LEU A 1 73 ? -2.442 5.998 15.492 1.00 87.44 73 LEU A C 1
ATOM 550 O O . LEU A 1 73 ? -1.362 6.342 15.020 1.00 87.44 73 LEU A O 1
ATOM 554 N N . MET A 1 74 ? -2.886 4.738 15.422 1.00 84.94 74 MET A N 1
ATOM 555 C CA . MET A 1 74 ? -2.142 3.668 14.743 1.00 84.94 74 MET A CA 1
ATOM 556 C C . MET A 1 74 ? -1.923 3.973 13.260 1.00 84.94 74 MET A C 1
ATOM 558 O O . MET A 1 74 ? -0.844 3.725 12.733 1.00 84.94 74 MET A O 1
ATOM 562 N N . THR A 1 75 ? -2.928 4.548 12.599 1.00 86.19 75 THR A N 1
ATOM 563 C CA . THR A 1 75 ? -2.846 4.933 11.184 1.00 86.19 75 THR A CA 1
ATOM 564 C C . THR A 1 75 ? -1.841 6.057 10.976 1.00 86.19 75 THR A C 1
ATOM 566 O O . THR A 1 75 ? -1.025 5.983 10.063 1.00 86.19 75 THR A O 1
ATOM 569 N N . LEU A 1 76 ? -1.841 7.068 11.849 1.00 88.25 76 LEU A N 1
ATOM 570 C CA . LEU A 1 76 ? -0.884 8.171 11.787 1.00 88.25 76 LEU A CA 1
ATOM 571 C C . LEU A 1 76 ? 0.559 7.671 11.952 1.00 88.25 76 LEU A C 1
ATOM 573 O O . LEU A 1 76 ? 1.435 8.053 11.181 1.00 88.25 76 LEU A O 1
ATOM 577 N N . LEU A 1 77 ? 0.789 6.771 12.914 1.00 91.25 77 LEU A N 1
ATOM 578 C CA . LEU A 1 77 ? 2.078 6.102 13.116 1.00 91.25 77 LEU A CA 1
ATOM 579 C C . LEU A 1 77 ? 2.491 5.276 11.893 1.00 91.25 77 LEU A C 1
ATOM 581 O O . LEU A 1 77 ? 3.632 5.369 11.449 1.00 91.25 77 LEU A O 1
ATOM 585 N N . ALA A 1 78 ? 1.565 4.506 11.318 1.00 89.31 78 ALA A N 1
ATOM 586 C CA . ALA A 1 78 ? 1.833 3.712 10.125 1.00 89.31 78 ALA A CA 1
ATOM 587 C C . ALA A 1 78 ? 2.223 4.595 8.931 1.00 89.31 78 ALA A C 1
ATOM 589 O O . ALA A 1 78 ? 3.208 4.301 8.264 1.00 89.31 78 ALA A O 1
ATOM 590 N N . VAL A 1 79 ? 1.511 5.703 8.694 1.00 90.06 79 VAL A N 1
ATOM 591 C CA . VAL A 1 79 ? 1.830 6.657 7.616 1.00 90.06 79 VAL A CA 1
ATOM 592 C C . VAL A 1 79 ? 3.181 7.331 7.859 1.00 90.06 79 VAL A C 1
ATOM 594 O O . VAL A 1 79 ? 3.989 7.417 6.936 1.00 90.06 79 VAL A O 1
ATOM 597 N N . ALA A 1 80 ? 3.468 7.746 9.096 1.00 91.75 80 ALA A N 1
ATOM 598 C CA . ALA A 1 80 ? 4.747 8.358 9.457 1.00 91.75 80 ALA A CA 1
ATOM 599 C C . ALA A 1 80 ? 5.947 7.428 9.199 1.00 91.75 80 ALA A C 1
ATOM 601 O O . ALA A 1 80 ? 7.027 7.909 8.871 1.00 91.75 80 ALA A O 1
ATOM 602 N N . ILE A 1 81 ? 5.755 6.110 9.309 1.00 94.19 81 ILE A N 1
ATOM 603 C CA . ILE A 1 81 ? 6.769 5.095 8.984 1.00 94.19 81 ILE A CA 1
ATOM 604 C C . ILE A 1 81 ? 6.769 4.764 7.482 1.00 94.19 81 ILE A C 1
ATOM 606 O O . ILE A 1 81 ? 7.828 4.571 6.889 1.00 94.19 81 ILE A O 1
ATOM 610 N N . ALA A 1 82 ? 5.600 4.716 6.841 1.00 91.06 82 ALA A N 1
ATOM 611 C CA . ALA A 1 82 ? 5.466 4.340 5.436 1.00 91.06 82 ALA A CA 1
ATOM 612 C C . ALA A 1 82 ? 6.101 5.361 4.482 1.00 91.06 82 ALA A C 1
ATOM 614 O O . ALA A 1 82 ? 6.738 4.961 3.513 1.00 91.06 82 ALA A O 1
ATOM 615 N N . VAL A 1 83 ? 5.973 6.664 4.758 1.00 90.50 83 VAL A N 1
ATOM 616 C CA . VAL A 1 83 ? 6.543 7.730 3.912 1.00 90.50 83 VAL A CA 1
ATOM 617 C C . VAL A 1 83 ? 8.071 7.616 3.757 1.00 90.50 83 VAL A C 1
ATOM 619 O O . VAL A 1 83 ? 8.528 7.553 2.616 1.00 90.50 83 VAL A O 1
ATOM 622 N N . PRO A 1 84 ? 8.885 7.543 4.831 1.00 92.19 84 PRO A N 1
ATOM 623 C CA . PRO A 1 84 ? 10.335 7.398 4.691 1.00 92.19 84 PRO A CA 1
ATOM 624 C C . PRO A 1 84 ? 10.752 6.047 4.094 1.00 92.19 84 PRO A C 1
ATOM 626 O O . PRO A 1 84 ? 11.770 5.964 3.413 1.00 92.19 84 PRO A O 1
ATOM 629 N N . LEU A 1 85 ? 9.974 4.981 4.308 1.00 93.00 85 LEU A N 1
ATOM 630 C CA . LEU A 1 85 ? 10.224 3.702 3.638 1.00 93.00 85 LEU A CA 1
ATOM 631 C C . LEU A 1 85 ? 9.965 3.795 2.131 1.00 93.00 85 LEU A C 1
ATOM 633 O O . LEU A 1 85 ? 10.753 3.275 1.345 1.00 93.00 85 LEU A O 1
ATOM 637 N N . ALA A 1 86 ? 8.898 4.483 1.722 1.00 89.75 86 ALA A N 1
ATOM 638 C CA . ALA A 1 86 ? 8.573 4.695 0.317 1.00 89.75 86 ALA A CA 1
ATOM 639 C C . ALA A 1 86 ? 9.635 5.549 -0.388 1.00 89.75 86 ALA A C 1
ATOM 641 O O . ALA A 1 86 ? 10.051 5.203 -1.491 1.00 89.75 86 ALA A O 1
ATOM 642 N N . THR A 1 87 ? 10.134 6.613 0.254 1.00 88.56 87 THR A N 1
ATOM 643 C CA . THR A 1 87 ? 11.232 7.420 -0.307 1.00 88.56 87 THR A CA 1
ATOM 644 C C . THR A 1 87 ? 12.531 6.620 -0.399 1.00 88.56 87 THR A C 1
ATOM 646 O O . THR A 1 87 ? 13.225 6.691 -1.411 1.00 88.56 87 THR A O 1
ATOM 649 N N . ALA A 1 88 ? 12.856 5.810 0.613 1.00 90.69 88 ALA A N 1
ATOM 650 C CA . ALA A 1 88 ? 14.025 4.936 0.575 1.00 90.69 88 ALA A CA 1
ATOM 651 C C . ALA A 1 88 ? 13.925 3.893 -0.551 1.00 90.69 88 ALA A C 1
ATOM 653 O O . ALA A 1 88 ? 14.900 3.680 -1.271 1.00 90.69 88 ALA A O 1
ATOM 654 N N . ALA A 1 89 ? 12.749 3.286 -0.738 1.00 88.50 89 ALA A N 1
ATOM 655 C CA . ALA A 1 89 ? 12.495 2.331 -1.812 1.00 88.50 89 ALA A CA 1
ATOM 656 C C . ALA A 1 89 ? 12.576 2.985 -3.199 1.00 88.50 89 ALA A C 1
ATOM 658 O O . ALA A 1 89 ? 13.198 2.418 -4.096 1.00 88.50 89 ALA A O 1
ATOM 659 N N . ALA A 1 90 ? 12.013 4.186 -3.368 1.00 86.81 90 ALA A N 1
ATOM 660 C CA . ALA A 1 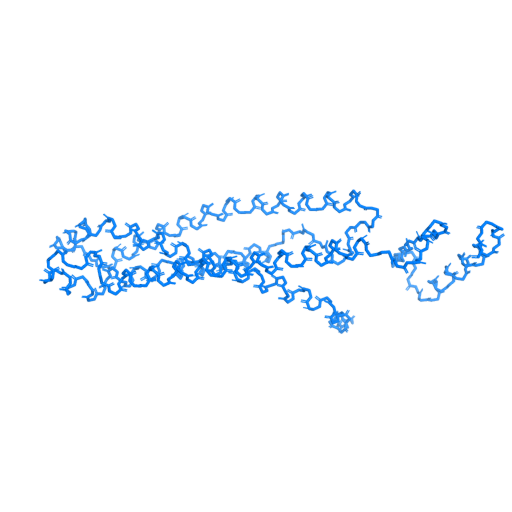90 ? 12.105 4.961 -4.605 1.00 86.81 90 ALA A CA 1
ATOM 661 C C . ALA A 1 90 ? 13.569 5.255 -4.973 1.00 86.81 90 ALA A C 1
ATOM 663 O O . ALA A 1 90 ? 14.014 4.902 -6.063 1.00 86.81 90 ALA A O 1
ATOM 664 N N . ASN A 1 91 ? 14.347 5.774 -4.019 1.00 85.75 91 ASN A N 1
ATOM 665 C CA . ASN A 1 91 ? 15.770 6.068 -4.211 1.00 85.75 91 ASN A CA 1
ATOM 666 C C . ASN A 1 91 ? 16.599 4.805 -4.497 1.00 85.75 91 ASN A C 1
ATOM 668 O O . ASN A 1 91 ? 17.540 4.836 -5.288 1.00 85.75 91 ASN A O 1
ATOM 672 N N . TRP A 1 92 ? 16.291 3.686 -3.833 1.00 86.50 92 TRP A N 1
ATOM 673 C CA . TRP A 1 92 ? 16.971 2.411 -4.076 1.00 86.50 92 TRP A CA 1
ATOM 674 C C . TRP A 1 92 ? 16.674 1.868 -5.477 1.00 86.50 92 TRP A C 1
ATOM 676 O O . TRP A 1 92 ? 17.576 1.387 -6.164 1.00 86.50 92 TRP A O 1
ATOM 686 N N . THR A 1 93 ? 15.424 2.001 -5.914 1.00 83.06 93 THR A N 1
ATOM 687 C CA . THR A 1 93 ? 14.980 1.587 -7.245 1.00 83.06 93 THR A CA 1
ATOM 688 C C . THR A 1 93 ? 15.669 2.425 -8.319 1.00 83.06 93 THR A C 1
ATOM 690 O O . THR A 1 93 ? 16.283 1.863 -9.220 1.00 83.06 93 THR A O 1
ATOM 693 N N . GLU A 1 94 ? 15.674 3.753 -8.175 1.00 81.00 94 GLU A N 1
ATOM 694 C CA . GLU A 1 94 ? 16.371 4.664 -9.089 1.00 81.00 94 GLU A CA 1
ATOM 695 C C . GLU A 1 94 ? 17.858 4.304 -9.229 1.00 81.00 94 GLU A C 1
ATOM 697 O O . GLU A 1 94 ? 18.351 4.122 -10.340 1.00 81.00 94 GLU A O 1
ATOM 702 N N . ARG A 1 95 ? 18.564 4.097 -8.109 1.00 80.19 95 ARG A N 1
ATOM 703 C CA . ARG A 1 95 ? 19.982 3.692 -8.125 1.00 80.19 95 ARG A CA 1
ATOM 704 C C . ARG A 1 95 ? 20.216 2.360 -8.832 1.00 80.19 95 ARG A C 1
ATOM 706 O O . ARG A 1 95 ? 21.210 2.227 -9.535 1.00 80.19 95 ARG A O 1
ATOM 713 N N . SER A 1 96 ? 19.310 1.400 -8.658 1.00 79.19 96 SER A N 1
ATOM 714 C CA . SER A 1 96 ? 19.415 0.075 -9.283 1.00 79.19 96 SER A CA 1
ATOM 715 C C . SER A 1 96 ? 19.223 0.141 -10.804 1.00 79.19 96 SER A C 1
ATOM 717 O O . SER A 1 96 ? 19.899 -0.565 -11.555 1.00 79.19 96 SER A O 1
ATOM 719 N N . PHE A 1 97 ? 18.347 1.029 -11.281 1.00 71.31 97 PHE A N 1
ATOM 720 C CA . PHE A 1 97 ? 18.170 1.265 -12.714 1.00 71.31 97 PHE A CA 1
ATOM 721 C C . PHE A 1 97 ? 19.325 2.056 -13.332 1.00 71.31 97 PHE A C 1
ATOM 723 O O . PHE A 1 97 ? 19.693 1.778 -14.466 1.00 71.31 97 PHE A O 1
ATOM 730 N N . LEU A 1 98 ? 19.939 2.990 -12.598 1.00 66.81 98 LEU A N 1
ATOM 731 C CA . LEU A 1 98 ? 21.117 3.728 -13.074 1.00 66.81 98 LEU A CA 1
ATOM 732 C C . LEU A 1 98 ? 22.361 2.843 -13.246 1.00 66.81 98 LEU A C 1
ATOM 734 O O . LEU A 1 98 ? 23.238 3.179 -14.033 1.00 66.81 98 LEU A O 1
ATOM 738 N N . THR A 1 99 ? 22.450 1.720 -12.529 1.00 61.97 99 THR A N 1
ATOM 739 C CA . THR A 1 99 ? 23.513 0.719 -12.725 1.00 61.97 99 THR A CA 1
ATOM 740 C C . THR A 1 99 ? 23.265 -0.232 -13.899 1.00 61.97 99 THR A C 1
ATOM 742 O O . THR A 1 99 ? 24.141 -1.029 -14.216 1.00 61.97 99 THR A O 1
ATOM 745 N N . SER A 1 100 ? 22.088 -0.175 -14.527 1.00 59.38 100 SER A N 1
ATOM 746 C CA . SER A 1 100 ? 21.766 -0.951 -15.729 1.00 59.38 100 SER A CA 1
ATOM 747 C C . SER A 1 100 ? 22.044 -0.086 -16.964 1.00 59.38 100 SER A C 1
ATOM 749 O O . SER A 1 100 ? 21.602 1.061 -16.991 1.00 59.38 100 SER A O 1
ATOM 751 N N . ASP A 1 101 ? 22.728 -0.615 -17.987 1.00 55.03 101 ASP A N 1
ATOM 752 C CA . ASP A 1 101 ? 23.147 0.136 -19.196 1.00 55.03 101 ASP A CA 1
ATOM 753 C C . ASP A 1 101 ? 21.995 0.866 -19.921 1.00 55.03 101 ASP A C 1
ATOM 755 O O . ASP A 1 101 ? 22.215 1.835 -20.646 1.00 55.03 101 ASP A O 1
ATOM 759 N N . ASP A 1 102 ? 20.749 0.439 -19.701 1.00 57.38 102 ASP A N 1
ATOM 760 C CA . ASP A 1 102 ? 19.559 1.013 -20.325 1.00 57.38 102 ASP A CA 1
ATOM 761 C C . ASP A 1 102 ? 18.958 2.236 -19.607 1.00 57.38 102 ASP A C 1
ATOM 763 O O . ASP A 1 102 ? 18.151 2.947 -20.218 1.00 57.38 102 ASP A O 1
ATOM 767 N N . GLY A 1 103 ? 19.339 2.506 -18.350 1.00 56.44 103 GLY A N 1
ATOM 768 C CA . GLY A 1 103 ? 18.707 3.519 -17.495 1.00 56.44 103 GLY A CA 1
ATOM 769 C C . GLY A 1 103 ? 17.199 3.282 -17.260 1.00 56.44 103 GLY A C 1
ATOM 770 O O . GLY A 1 103 ? 16.571 2.438 -17.905 1.00 56.44 103 GLY A O 1
ATOM 771 N N . PRO A 1 104 ? 16.555 3.997 -16.318 1.00 58.72 104 PRO A N 1
ATOM 772 C CA . PRO A 1 104 ? 15.105 3.914 -16.176 1.00 58.72 104 PRO A CA 1
ATOM 773 C C . PRO A 1 104 ? 14.421 4.475 -17.440 1.00 58.72 104 PRO A C 1
ATOM 775 O O . PRO A 1 104 ? 14.860 5.500 -17.972 1.00 58.72 104 PRO A O 1
ATOM 778 N N . PRO A 1 105 ? 13.330 3.855 -17.933 1.00 60.69 105 PRO A N 1
ATOM 779 C CA . PRO A 1 105 ? 12.555 4.424 -19.029 1.00 60.69 105 PRO A CA 1
ATOM 780 C C . PRO A 1 105 ? 12.119 5.858 -18.699 1.00 60.69 105 PRO A C 1
ATOM 782 O O . PRO A 1 105 ? 11.694 6.118 -17.578 1.00 60.69 105 PRO A O 1
ATOM 785 N N . HIS A 1 106 ? 12.158 6.778 -19.671 1.00 60.47 106 HIS A N 1
ATOM 786 C CA . HIS A 1 106 ? 11.879 8.211 -19.442 1.00 60.47 106 HIS A CA 1
ATOM 787 C C . HIS A 1 106 ? 10.512 8.498 -18.790 1.00 60.47 106 HIS A C 1
ATOM 789 O O . HIS A 1 106 ? 10.329 9.521 -18.149 1.00 60.47 106 HIS A O 1
ATOM 795 N N . TRP A 1 107 ? 9.547 7.590 -18.923 1.00 61.22 107 TRP A N 1
ATOM 796 C CA . TRP A 1 107 ? 8.219 7.706 -18.318 1.00 61.22 107 TRP A CA 1
ATOM 797 C C . TRP A 1 107 ? 8.154 7.257 -16.846 1.00 61.22 107 TRP A C 1
ATOM 799 O O . TRP A 1 107 ? 7.109 7.399 -16.214 1.00 61.22 107 TRP A O 1
ATOM 809 N N . MET A 1 108 ? 9.228 6.689 -16.293 1.00 64.94 108 MET A N 1
ATOM 810 C CA . MET A 1 108 ? 9.259 6.100 -14.956 1.00 64.94 108 MET A CA 1
ATOM 811 C C . MET A 1 108 ? 9.969 7.035 -13.969 1.00 64.94 108 MET A C 1
ATOM 813 O O . MET A 1 108 ? 11.143 6.869 -13.647 1.00 64.94 108 MET A O 1
ATOM 817 N N . HIS A 1 109 ? 9.232 8.033 -13.484 1.00 68.69 109 HIS A N 1
ATOM 818 C CA . HIS A 1 109 ? 9.698 8.938 -12.435 1.00 68.69 109 HIS A CA 1
ATOM 819 C C . HIS A 1 109 ? 9.319 8.399 -11.053 1.00 68.69 109 HIS A C 1
ATOM 821 O O . HIS A 1 109 ? 8.141 8.294 -10.715 1.00 68.69 109 HIS A O 1
ATOM 827 N N . PHE A 1 110 ? 10.320 8.076 -10.236 1.00 72.06 110 PHE A N 1
ATOM 828 C CA . PHE A 1 110 ? 10.130 7.595 -8.866 1.00 72.06 110 PHE A CA 1
ATOM 829 C C . PHE A 1 110 ? 10.069 8.756 -7.861 1.00 72.06 110 PHE A C 1
ATOM 831 O O . PHE A 1 110 ? 10.824 8.789 -6.891 1.00 72.06 110 PHE A O 1
ATOM 838 N N . THR A 1 111 ? 9.189 9.734 -8.085 1.00 76.81 111 THR A N 1
ATOM 839 C CA . THR A 1 111 ? 9.019 10.871 -7.167 1.00 76.81 111 THR A CA 1
ATOM 840 C C . THR A 1 111 ? 7.824 10.665 -6.242 1.00 76.81 111 THR A C 1
ATOM 842 O O . THR A 1 111 ? 6.776 10.149 -6.632 1.00 76.81 111 THR A O 1
ATOM 845 N N . LEU A 1 112 ? 7.974 11.071 -4.978 1.00 77.31 112 LEU A N 1
ATOM 846 C CA . LEU A 1 112 ? 6.832 11.238 -4.083 1.00 77.31 112 LEU A CA 1
ATOM 847 C C . LEU A 1 112 ? 6.295 12.660 -4.226 1.00 77.31 112 LEU A C 1
ATOM 849 O O . LEU A 1 112 ? 6.813 13.597 -3.620 1.00 77.31 112 LEU A O 1
ATOM 853 N N . ASP A 1 113 ? 5.220 12.795 -4.990 1.00 85.25 113 ASP A N 1
ATOM 854 C CA . ASP A 1 113 ? 4.520 14.064 -5.147 1.00 85.25 113 ASP A CA 1
ATOM 855 C C . ASP A 1 113 ? 3.437 14.245 -4.073 1.00 85.25 113 ASP A C 1
ATOM 857 O O . ASP A 1 113 ? 2.903 13.282 -3.508 1.00 85.25 113 ASP A O 1
ATOM 861 N N . ALA A 1 114 ? 3.029 15.496 -3.838 1.00 87.00 114 ALA A N 1
ATOM 862 C CA . ALA A 1 114 ? 1.962 15.822 -2.889 1.00 87.00 114 ALA A CA 1
ATOM 863 C C . ALA A 1 114 ? 0.644 15.079 -3.195 1.00 87.00 114 ALA A C 1
ATOM 865 O O . ALA A 1 114 ? -0.070 14.683 -2.274 1.00 87.00 114 ALA A O 1
ATOM 866 N N . ASN A 1 115 ? 0.342 14.826 -4.473 1.00 86.94 115 ASN A N 1
ATOM 867 C CA . ASN A 1 115 ? -0.848 14.076 -4.886 1.00 86.94 115 ASN A CA 1
ATOM 868 C C . ASN A 1 115 ? -0.818 12.618 -4.400 1.00 86.94 115 ASN A C 1
ATOM 870 O O . ASN A 1 115 ? -1.830 12.114 -3.911 1.00 86.94 115 ASN A O 1
ATOM 874 N N . ILE A 1 116 ? 0.342 11.957 -4.479 1.00 85.88 116 ILE A N 1
ATOM 875 C CA . ILE A 1 116 ? 0.531 10.584 -3.989 1.00 85.88 116 ILE A CA 1
ATOM 876 C C . ILE A 1 116 ? 0.388 10.556 -2.467 1.00 85.88 116 ILE A C 1
ATOM 878 O O . ILE A 1 116 ? -0.233 9.642 -1.923 1.00 85.88 116 ILE A O 1
ATOM 882 N N . LEU A 1 117 ? 0.897 11.578 -1.774 1.00 87.62 117 LEU A N 1
ATOM 883 C CA . LEU A 1 117 ? 0.773 11.687 -0.323 1.00 87.62 117 LEU A CA 1
ATOM 884 C C . LEU A 1 117 ? -0.691 11.847 0.116 1.00 87.62 117 LEU A C 1
ATOM 886 O O . LEU A 1 117 ? -1.140 11.132 1.012 1.00 87.62 117 LEU A O 1
ATOM 890 N N . TRP A 1 118 ? -1.458 12.718 -0.548 1.00 90.19 118 TRP A N 1
ATOM 891 C CA . TRP A 1 118 ? -2.892 12.884 -0.281 1.00 90.19 118 TRP A CA 1
ATOM 892 C C . TRP A 1 118 ? -3.694 11.621 -0.590 1.00 90.19 118 TRP A C 1
ATOM 894 O O . TRP A 1 118 ? -4.540 11.223 0.212 1.00 90.19 118 TRP A O 1
ATOM 904 N N . MET A 1 119 ? -3.403 10.954 -1.710 1.00 87.25 119 MET A N 1
ATOM 905 C CA . MET A 1 119 ? -4.031 9.678 -2.051 1.00 87.25 119 MET A CA 1
ATOM 906 C C . MET A 1 119 ? -3.716 8.611 -0.996 1.00 87.25 119 MET A C 1
ATOM 908 O O . MET A 1 119 ? -4.624 7.930 -0.523 1.00 87.25 119 MET A O 1
ATOM 912 N N . THR A 1 120 ? -2.454 8.497 -0.579 1.00 88.31 120 THR A N 1
ATOM 913 C CA . THR A 1 120 ? -2.016 7.540 0.448 1.00 88.31 120 THR A CA 1
ATOM 914 C C . THR A 1 120 ? -2.710 7.808 1.776 1.00 88.31 120 THR A C 1
ATOM 916 O O . THR A 1 120 ? -3.201 6.877 2.411 1.00 88.31 120 THR A O 1
ATOM 919 N N . LEU A 1 121 ? -2.817 9.076 2.178 1.00 88.25 121 LEU A N 1
ATOM 920 C CA . LEU A 1 121 ? -3.529 9.465 3.391 1.00 88.25 121 LEU A CA 1
ATOM 921 C C . LEU A 1 121 ? -5.022 9.114 3.307 1.00 88.25 121 LEU A C 1
ATOM 923 O O . LEU A 1 121 ? -5.582 8.582 4.265 1.00 88.25 121 LEU A O 1
ATOM 927 N N . GLY A 1 122 ? -5.655 9.353 2.155 1.00 90.38 122 GLY A N 1
ATOM 928 C CA . GLY A 1 122 ? -7.047 8.982 1.902 1.00 90.38 122 GLY A CA 1
ATOM 929 C C . GLY A 1 122 ? -7.279 7.472 1.989 1.00 90.38 122 GLY A C 1
ATOM 930 O O . GLY A 1 122 ? -8.195 7.023 2.678 1.00 90.38 122 GLY A O 1
ATOM 931 N N . VAL A 1 123 ? -6.413 6.676 1.356 1.00 88.25 123 VAL A N 1
ATOM 932 C CA . VAL A 1 123 ? -6.468 5.206 1.398 1.00 88.25 123 VAL A CA 1
ATOM 933 C C . VAL A 1 123 ? -6.211 4.678 2.812 1.00 88.25 123 VAL A C 1
ATOM 935 O O . VAL A 1 123 ? -6.922 3.781 3.271 1.00 88.25 123 VAL A O 1
ATOM 938 N N . ALA A 1 124 ? -5.245 5.250 3.534 1.00 88.06 124 ALA A N 1
ATOM 939 C CA . ALA A 1 124 ? -4.948 4.884 4.915 1.00 88.06 124 ALA A CA 1
ATOM 940 C C . ALA A 1 124 ? -6.138 5.173 5.842 1.00 88.06 124 ALA A C 1
ATOM 942 O O . ALA A 1 124 ? -6.507 4.326 6.654 1.00 88.06 124 ALA A O 1
ATOM 943 N N . LEU A 1 125 ? -6.793 6.326 5.680 1.00 86.44 125 LEU A N 1
ATOM 944 C CA . LEU A 1 125 ? -7.987 6.676 6.445 1.00 86.44 125 LEU A CA 1
ATOM 945 C C . LEU A 1 125 ? -9.161 5.740 6.130 1.00 86.44 125 LEU A C 1
ATOM 947 O O . LEU A 1 125 ? -9.839 5.277 7.046 1.00 86.44 125 LEU A O 1
ATOM 951 N N . LEU A 1 126 ? -9.381 5.424 4.852 1.00 87.00 126 LEU A N 1
ATOM 952 C CA . LEU A 1 126 ? -10.427 4.494 4.425 1.00 87.00 126 LEU A CA 1
ATOM 953 C C . LEU A 1 126 ? -10.184 3.089 4.993 1.00 87.00 126 LEU A C 1
ATOM 955 O O . LEU A 1 126 ? -11.112 2.449 5.485 1.00 87.00 126 LEU A O 1
ATOM 959 N N . THR A 1 127 ? -8.926 2.653 5.017 1.00 84.38 127 THR A N 1
ATOM 960 C CA . THR A 1 127 ? -8.496 1.395 5.642 1.00 84.38 127 THR A CA 1
ATOM 961 C C . THR A 1 127 ? -8.748 1.400 7.149 1.00 84.38 127 THR A C 1
ATOM 963 O O . THR A 1 127 ? -9.324 0.453 7.683 1.00 84.38 127 THR A O 1
ATOM 966 N N . ALA A 1 128 ? -8.379 2.482 7.839 1.00 83.94 128 ALA A N 1
ATOM 967 C CA . ALA A 1 128 ? -8.599 2.650 9.273 1.00 83.94 128 ALA A CA 1
ATOM 968 C C . ALA A 1 128 ? -10.089 2.629 9.637 1.00 83.94 128 ALA A C 1
ATOM 970 O O . ALA A 1 128 ? -10.484 2.010 10.626 1.00 83.94 128 ALA A O 1
ATOM 971 N N . LEU A 1 129 ? -10.921 3.275 8.817 1.00 83.25 129 LEU A N 1
ATOM 972 C CA . LEU A 1 129 ? -12.374 3.262 8.949 1.00 83.25 129 LEU A CA 1
ATOM 973 C C . LEU A 1 129 ? -12.930 1.856 8.725 1.00 83.25 129 LEU A C 1
ATOM 975 O O . LEU A 1 129 ? -13.658 1.361 9.578 1.00 83.25 129 LEU A O 1
ATOM 979 N N . ALA A 1 130 ? -12.561 1.184 7.634 1.00 81.12 130 ALA A N 1
ATOM 980 C CA . ALA A 1 130 ? -13.027 -0.171 7.346 1.00 81.12 130 ALA A CA 1
ATOM 981 C C . ALA A 1 130 ? -12.643 -1.156 8.466 1.00 81.12 130 ALA A C 1
ATOM 983 O O . ALA A 1 130 ? -13.494 -1.895 8.968 1.00 81.12 130 ALA A O 1
ATOM 984 N N . ALA A 1 131 ? -11.386 -1.107 8.916 1.00 77.75 131 ALA A N 1
ATOM 985 C CA . ALA A 1 131 ? -10.865 -1.989 9.953 1.00 77.75 131 ALA A CA 1
ATOM 986 C C . ALA A 1 131 ? -11.375 -1.651 11.364 1.00 77.75 131 ALA A C 1
ATOM 988 O O . ALA A 1 131 ? -11.501 -2.550 12.193 1.00 77.75 131 ALA A O 1
ATOM 989 N N . GLY A 1 132 ? -11.679 -0.381 11.653 1.00 76.44 132 GLY A N 1
ATOM 990 C CA . GLY A 1 132 ? -12.146 0.085 12.963 1.00 76.44 132 GLY A CA 1
ATOM 991 C C . GLY A 1 132 ? -13.667 0.056 13.144 1.00 76.44 132 GLY A C 1
ATOM 992 O O . GLY A 1 132 ? -14.154 -0.193 14.251 1.00 76.44 132 GLY A O 1
ATOM 993 N N . LEU A 1 133 ? -14.438 0.259 12.071 1.00 75.31 133 LEU A N 1
ATOM 994 C CA . LEU A 1 133 ? -15.900 0.317 12.126 1.00 75.31 133 LEU A CA 1
ATOM 995 C C . LEU A 1 133 ? -16.521 -1.079 12.268 1.00 75.31 133 LEU A C 1
ATOM 997 O O . LEU A 1 133 ? -17.457 -1.252 13.050 1.00 75.31 133 LEU A O 1
ATOM 1001 N N . LEU A 1 134 ? -15.962 -2.094 11.594 1.00 71.44 134 LEU A N 1
ATOM 1002 C CA . LEU A 1 134 ? -16.450 -3.477 11.677 1.00 71.44 134 LEU A CA 1
ATOM 1003 C C . LEU A 1 134 ? -16.440 -4.021 13.127 1.00 71.44 134 LEU A C 1
ATOM 1005 O O . LEU A 1 134 ? -17.473 -4.524 13.586 1.00 71.44 134 LEU A O 1
ATOM 1009 N N . PRO A 1 135 ? -15.331 -3.899 13.892 1.00 65.88 135 PRO A N 1
ATOM 1010 C CA . PRO A 1 135 ? -15.289 -4.289 15.300 1.00 65.88 135 PRO A CA 1
ATOM 1011 C C . PRO A 1 135 ? -16.169 -3.402 16.187 1.00 65.88 135 PRO A C 1
ATOM 1013 O O . PRO A 1 135 ? -16.826 -3.917 17.089 1.00 65.88 135 PRO A O 1
ATOM 1016 N N . ALA A 1 136 ? -16.225 -2.089 15.929 1.00 67.81 136 ALA A N 1
ATOM 1017 C CA . ALA A 1 136 ? -17.025 -1.150 16.718 1.00 67.81 136 ALA A CA 1
ATOM 1018 C C . ALA A 1 136 ? -18.531 -1.460 16.643 1.00 67.81 136 ALA A C 1
ATOM 1020 O O . ALA A 1 136 ? -19.207 -1.501 17.673 1.00 67.81 136 ALA A O 1
ATOM 1021 N N . MET A 1 137 ? -19.049 -1.757 15.445 1.00 66.50 137 MET A N 1
ATOM 1022 C CA . MET A 1 137 ? -20.446 -2.167 15.253 1.00 66.50 137 MET A CA 1
ATOM 1023 C C . MET A 1 137 ? -20.754 -3.488 15.971 1.00 66.50 137 MET A C 1
ATOM 1025 O O . MET A 1 137 ? -21.817 -3.644 16.569 1.00 66.50 137 MET A O 1
ATOM 1029 N N . ARG A 1 138 ? -19.809 -4.436 15.964 1.00 63.94 138 ARG A N 1
ATOM 1030 C CA . ARG A 1 138 ? -19.956 -5.739 16.636 1.00 63.94 138 ARG A CA 1
ATOM 1031 C C . ARG A 1 138 ? -19.869 -5.649 18.156 1.00 63.94 138 ARG A C 1
ATOM 1033 O O . ARG A 1 138 ? -20.591 -6.374 18.832 1.00 63.94 138 ARG A O 1
ATOM 1040 N N . ALA A 1 139 ? -19.028 -4.766 18.687 1.00 60.44 139 ALA A N 1
ATOM 1041 C CA . ALA A 1 139 ? -18.934 -4.506 20.120 1.00 60.44 139 ALA A CA 1
ATOM 1042 C C . ALA A 1 139 ? -20.191 -3.800 20.669 1.00 60.44 139 ALA A C 1
ATOM 1044 O O . ALA A 1 139 ? -20.524 -3.970 21.839 1.00 60.44 139 ALA A O 1
ATOM 1045 N N . GLY A 1 140 ? -20.890 -3.019 19.834 1.00 54.94 140 GLY A N 1
ATOM 1046 C CA . GLY A 1 140 ? -22.089 -2.267 20.218 1.00 54.94 140 GLY A CA 1
ATOM 1047 C C . GLY A 1 140 ? -23.440 -2.963 19.981 1.00 54.94 140 GLY A C 1
ATOM 1048 O O . GLY A 1 140 ? -24.429 -2.520 20.563 1.00 54.94 140 GLY A O 1
ATOM 1049 N N . GLY A 1 141 ? -23.507 -4.002 19.139 1.00 52.53 141 GLY A N 1
ATOM 1050 C CA . GLY A 1 141 ? -24.755 -4.673 18.733 1.00 52.53 141 GLY A CA 1
ATOM 1051 C C . GLY A 1 141 ? -25.199 -5.867 19.600 1.00 52.53 141 GLY A C 1
ATOM 1052 O O . GLY A 1 141 ? -24.486 -6.313 20.501 1.00 52.53 141 GLY A O 1
ATOM 1053 N N . ASP A 1 142 ? -26.374 -6.422 19.271 1.00 44.88 142 ASP A N 1
ATOM 1054 C CA . ASP A 1 142 ? -27.120 -7.492 19.977 1.00 44.88 142 ASP A CA 1
ATOM 1055 C C . ASP A 1 142 ? -26.343 -8.789 20.279 1.00 44.88 142 ASP A C 1
ATOM 1057 O O . ASP A 1 142 ? -26.766 -9.597 21.106 1.00 44.88 142 ASP A O 1
ATOM 1061 N N . ALA A 1 143 ? -25.160 -8.973 19.687 1.00 49.81 143 ALA A N 1
ATOM 1062 C CA . ALA A 1 143 ? -24.261 -10.087 19.982 1.00 49.81 143 ALA A CA 1
ATOM 1063 C C . ALA A 1 143 ? -23.747 -10.087 21.438 1.00 49.81 143 ALA A C 1
ATOM 1065 O O . ALA A 1 143 ? -23.445 -11.147 21.978 1.00 49.81 143 ALA A O 1
ATOM 1066 N N . MET A 1 144 ? -23.674 -8.927 22.106 1.00 48.25 144 MET A N 1
ATOM 1067 C CA . MET A 1 144 ? -23.376 -8.879 23.547 1.00 48.25 144 MET A CA 1
ATOM 1068 C C . MET A 1 144 ? -24.557 -9.353 24.406 1.00 48.25 144 MET A C 1
ATOM 1070 O O . MET A 1 144 ? -24.333 -10.008 25.420 1.00 48.25 144 MET A O 1
ATOM 1074 N N . ALA A 1 145 ? -25.795 -9.041 24.005 1.00 45.06 145 ALA A N 1
ATOM 1075 C CA . ALA A 1 145 ? -27.000 -9.365 24.769 1.00 45.06 145 ALA A CA 1
ATOM 1076 C C . ALA A 1 145 ? -27.399 -10.848 24.642 1.00 45.06 145 ALA A C 1
ATOM 1078 O O . ALA A 1 145 ? -27.860 -11.438 25.617 1.00 45.06 145 ALA A O 1
ATOM 1079 N N . GLY A 1 146 ? -27.168 -11.468 23.477 1.00 46.28 146 GLY A N 1
ATOM 1080 C CA . GLY A 1 146 ? -27.362 -12.911 23.283 1.00 46.28 146 GLY A CA 1
ATOM 1081 C C . GLY A 1 146 ? -26.332 -13.774 24.026 1.00 46.28 146 GLY A C 1
ATOM 1082 O O . GLY A 1 146 ? -26.696 -14.758 24.663 1.00 46.28 146 GLY A O 1
ATOM 1083 N N . ASP A 1 147 ? -25.059 -13.366 24.033 1.00 47.03 147 ASP A N 1
ATOM 1084 C CA . ASP A 1 147 ? -23.959 -14.145 24.632 1.00 47.03 147 ASP A CA 1
ATOM 1085 C C . ASP A 1 147 ? -23.918 -14.123 26.166 1.00 47.03 147 ASP A C 1
ATOM 1087 O O . ASP A 1 147 ? -23.299 -14.995 26.768 1.00 47.03 147 ASP A O 1
ATOM 1091 N N . LEU A 1 148 ? -24.549 -13.138 26.813 1.00 45.94 148 LEU A N 1
ATOM 1092 C CA . LEU A 1 148 ? -24.704 -13.125 28.274 1.00 45.94 148 LEU A CA 1
ATOM 1093 C C . LEU A 1 148 ? -25.745 -14.150 28.756 1.00 45.94 148 LEU A C 1
ATOM 1095 O O . LEU A 1 148 ? -25.700 -14.554 29.916 1.00 45.94 148 LEU A O 1
ATOM 1099 N N . ARG A 1 149 ? -26.657 -14.589 27.875 1.00 45.53 149 ARG A N 1
ATOM 1100 C CA . ARG A 1 149 ? -27.606 -15.682 28.142 1.00 45.53 149 ARG A CA 1
ATOM 1101 C 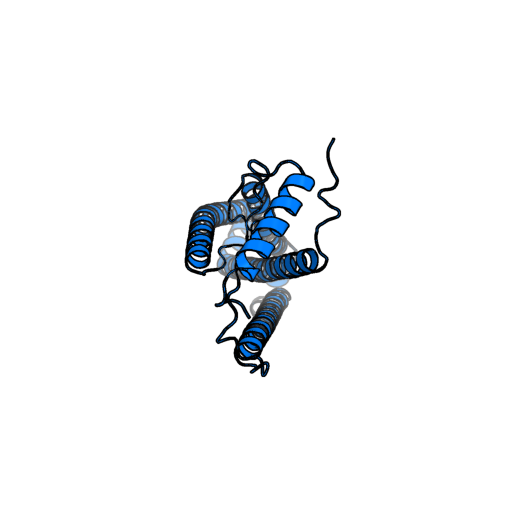C . ARG A 1 149 ? -26.969 -17.059 27.933 1.00 45.53 149 ARG A C 1
ATOM 1103 O O . ARG A 1 149 ? -27.237 -17.964 28.714 1.00 45.53 149 ARG A O 1
ATOM 1110 N N . ASP A 1 150 ? -26.074 -17.178 26.953 1.00 47.19 150 ASP A N 1
ATOM 1111 C CA . ASP A 1 150 ? -25.280 -18.383 26.675 1.00 47.19 150 ASP A CA 1
ATOM 1112 C C . ASP A 1 150 ? -23.908 -18.314 27.362 1.00 47.19 150 ASP A C 1
ATOM 1114 O O . ASP A 1 150 ? -22.843 -18.308 26.732 1.00 47.19 150 ASP A O 1
ATOM 1118 N N . GLY A 1 151 ? -23.924 -18.270 28.696 1.00 48.78 151 GLY A N 1
ATOM 1119 C CA . GLY A 1 151 ? -22.714 -18.403 29.497 1.00 48.78 151 GLY A CA 1
ATOM 1120 C C . GLY A 1 151 ? -21.909 -19.624 29.043 1.00 48.78 151 GLY A C 1
ATOM 1121 O O . GLY A 1 151 ? -22.421 -20.738 29.006 1.00 48.78 151 GLY A O 1
ATOM 1122 N N . THR A 1 152 ? -20.638 -19.409 28.699 1.00 48.91 152 THR A N 1
ATOM 1123 C CA . THR A 1 152 ? -19.588 -20.403 28.378 1.00 48.91 152 THR A CA 1
ATOM 1124 C C . THR A 1 152 ? -19.534 -21.025 26.975 1.00 48.91 152 THR A C 1
ATOM 1126 O O . THR A 1 152 ? -18.445 -21.444 26.585 1.00 48.91 152 THR A O 1
ATOM 1129 N N . ARG A 1 153 ? -20.598 -21.036 26.155 1.00 47.59 153 ARG A N 1
ATOM 1130 C CA . ARG A 1 153 ? -20.560 -21.733 24.841 1.00 47.59 153 ARG A CA 1
ATOM 1131 C C . ARG A 1 153 ? -20.259 -20.832 23.630 1.00 47.59 153 ARG A C 1
ATOM 1133 O O . ARG A 1 153 ? -19.902 -21.331 22.563 1.00 47.59 153 ARG A O 1
ATOM 1140 N N . SER A 1 154 ? -20.325 -19.509 23.776 1.00 49.88 154 SER A N 1
ATOM 1141 C CA . SER A 1 154 ? -20.129 -18.573 22.656 1.00 49.88 154 SER A CA 1
ATOM 1142 C C . SER A 1 154 ? -18.673 -18.255 22.303 1.00 49.88 154 SER A C 1
ATOM 1144 O O . SER A 1 154 ? -18.393 -17.818 21.183 1.00 49.88 154 SER A O 1
ATOM 1146 N N . VAL A 1 155 ? -17.735 -18.515 23.221 1.00 46.62 155 VAL A N 1
ATOM 1147 C CA . VAL A 1 155 ? -16.317 -18.127 23.094 1.00 46.62 155 VAL A CA 1
ATOM 1148 C C . VAL A 1 155 ? -15.609 -18.864 21.946 1.00 46.62 155 VAL A C 1
ATOM 1150 O O . VAL A 1 155 ? -14.654 -18.339 21.380 1.00 46.62 155 VAL A O 1
ATOM 1153 N N . THR A 1 156 ? -16.104 -20.036 21.538 1.00 48.00 156 THR A N 1
ATOM 1154 C CA . THR A 1 156 ? -15.465 -20.882 20.514 1.00 48.00 156 THR A CA 1
ATOM 1155 C C . THR A 1 156 ? -16.306 -21.113 19.248 1.00 48.00 156 THR A C 1
ATOM 1157 O O . THR A 1 156 ? -15.750 -21.550 18.242 1.00 48.00 156 THR A O 1
ATOM 1160 N N . GLY A 1 157 ? -17.610 -20.785 19.241 1.00 48.84 157 GLY A N 1
ATOM 1161 C CA . GLY A 1 157 ? -18.538 -21.161 18.151 1.00 48.84 157 GLY A CA 1
ATOM 1162 C C . GLY A 1 157 ? -19.452 -20.062 17.577 1.00 48.84 157 GLY A C 1
ATOM 1163 O O . GLY A 1 157 ? -20.200 -20.321 16.627 1.00 48.84 157 GLY A O 1
ATOM 1164 N N . GLY A 1 158 ? -19.422 -18.837 18.113 1.00 65.81 158 GLY A N 1
ATOM 1165 C CA . GLY A 1 158 ? -20.299 -17.745 17.665 1.00 65.81 158 GLY A CA 1
ATOM 1166 C C . GLY A 1 158 ? -20.042 -17.268 16.222 1.00 65.81 158 GLY A C 1
ATOM 1167 O O . GLY A 1 158 ? -18.989 -17.522 15.634 1.00 65.81 158 GLY A O 1
ATOM 1168 N N . GLY A 1 159 ? -20.988 -16.510 15.644 1.00 65.19 159 GLY A N 1
ATOM 1169 C CA . GLY A 1 159 ? -20.854 -15.901 14.302 1.00 65.19 159 GLY A CA 1
ATOM 1170 C C . GLY A 1 159 ? -19.611 -15.008 14.137 1.00 65.19 159 GLY A C 1
ATOM 1171 O O . GLY A 1 159 ? -19.121 -14.812 13.028 1.00 65.19 159 GLY A O 1
ATOM 1172 N N . PHE A 1 160 ? -19.048 -14.542 15.253 1.00 64.50 160 PHE A N 1
ATOM 1173 C CA . PHE A 1 160 ? -17.749 -13.882 15.332 1.00 64.50 160 PHE A CA 1
ATOM 1174 C C . PHE A 1 160 ? -16.590 -14.778 14.856 1.00 64.50 160 PHE A C 1
ATOM 1176 O O . PHE A 1 160 ? -15.844 -14.381 13.963 1.00 64.50 160 PHE A O 1
ATOM 1183 N N . ALA A 1 161 ? -16.455 -15.988 15.419 1.00 69.62 161 ALA A N 1
ATOM 1184 C CA . ALA A 1 161 ? -15.335 -16.892 15.134 1.00 69.62 161 ALA A CA 1
ATOM 1185 C C . ALA A 1 161 ? -15.396 -17.419 13.695 1.00 69.62 161 ALA A C 1
ATOM 1187 O O . ALA A 1 161 ? -14.373 -17.711 13.084 1.00 69.62 161 ALA A O 1
ATOM 1188 N N . ARG A 1 162 ? -16.608 -17.493 13.131 1.00 73.69 162 ARG A N 1
ATOM 1189 C CA . ARG A 1 162 ? -16.824 -17.822 11.719 1.00 73.69 162 ARG A CA 1
ATOM 1190 C C . ARG A 1 162 ? -16.309 -16.734 10.784 1.00 73.69 162 ARG A C 1
ATOM 1192 O O . ARG A 1 162 ? -15.716 -17.066 9.767 1.00 73.69 162 ARG A O 1
ATOM 1199 N N . ILE A 1 163 ? -16.492 -15.459 11.126 1.00 73.62 163 ILE A N 1
ATOM 1200 C CA . ILE A 1 163 ? -16.038 -14.344 10.284 1.00 73.62 163 ILE A CA 1
ATOM 1201 C C . ILE A 1 163 ? -14.534 -14.148 10.381 1.00 73.62 163 ILE A C 1
ATOM 1203 O O . ILE A 1 163 ? -13.904 -14.005 9.343 1.00 73.62 163 ILE A O 1
ATOM 1207 N N . SER A 1 164 ? -13.943 -14.200 11.578 1.00 74.56 164 SER A N 1
ATOM 1208 C CA . SER A 1 164 ? -12.480 -14.159 11.690 1.00 74.56 164 SER A CA 1
ATOM 1209 C C . SER A 1 164 ? -11.841 -15.343 10.962 1.00 74.56 164 SER A C 1
ATOM 1211 O O . SER A 1 164 ? -10.893 -15.153 10.209 1.00 74.56 164 SER A O 1
ATOM 1213 N N . ARG A 1 165 ? -12.410 -16.553 11.084 1.00 81.75 165 ARG A N 1
ATOM 1214 C CA . ARG A 1 165 ? -11.950 -17.728 10.329 1.00 81.75 165 ARG A CA 1
ATOM 1215 C C . ARG A 1 165 ? -12.098 -17.539 8.817 1.00 81.75 165 ARG A C 1
ATOM 1217 O O . ARG A 1 165 ? -11.166 -17.860 8.094 1.00 81.75 165 ARG A O 1
ATOM 1224 N N . ALA A 1 166 ? -13.225 -17.011 8.336 1.00 83.94 166 ALA A N 1
ATOM 1225 C CA . ALA A 1 166 ? -13.425 -16.738 6.912 1.00 83.94 166 ALA A CA 1
ATOM 1226 C C . ALA A 1 166 ? -12.455 -15.670 6.381 1.00 83.94 166 ALA A C 1
ATOM 1228 O O . ALA A 1 166 ? -11.903 -15.849 5.299 1.00 83.94 166 ALA A O 1
ATOM 1229 N N . LEU A 1 167 ? -12.208 -14.604 7.152 1.00 83.00 167 LEU A N 1
ATOM 1230 C CA . LEU A 1 167 ? -11.233 -13.564 6.816 1.00 83.00 167 LEU A CA 1
ATOM 1231 C C . LEU A 1 167 ? -9.822 -14.144 6.713 1.00 83.00 167 LEU A C 1
ATOM 1233 O O . LEU A 1 167 ? -9.169 -13.921 5.705 1.00 83.00 167 LEU A O 1
ATOM 1237 N N . VAL A 1 168 ? -9.391 -14.948 7.691 1.00 86.44 168 VAL A N 1
ATOM 1238 C CA . VAL A 1 168 ? -8.065 -15.591 7.678 1.00 86.44 168 VAL A CA 1
ATOM 1239 C C . VAL A 1 168 ? -7.926 -16.558 6.501 1.00 86.44 168 VAL A C 1
ATOM 1241 O O . VAL A 1 168 ? -6.920 -16.535 5.804 1.00 86.44 168 VAL A O 1
ATOM 1244 N N . VAL A 1 169 ? -8.933 -17.398 6.241 1.00 89.44 169 VAL A N 1
ATOM 1245 C CA . VAL A 1 169 ? -8.892 -18.332 5.102 1.00 89.44 169 VAL A CA 1
ATOM 1246 C C . VAL A 1 169 ? -8.838 -17.570 3.777 1.00 89.44 169 VAL A C 1
ATOM 1248 O O . VAL A 1 169 ? -8.035 -17.918 2.915 1.00 89.44 169 VAL A O 1
ATOM 1251 N N . GLY A 1 170 ? -9.653 -16.523 3.619 1.00 88.62 170 GLY A N 1
ATOM 1252 C CA . GLY A 1 170 ? -9.651 -15.681 2.424 1.00 88.62 170 GLY A CA 1
ATOM 1253 C C . GLY A 1 170 ? -8.326 -14.949 2.225 1.00 88.62 170 GLY A C 1
ATOM 1254 O O . GLY A 1 170 ? -7.805 -14.915 1.117 1.00 88.62 170 GLY A O 1
ATOM 1255 N N . GLU A 1 171 ? -7.746 -14.423 3.299 1.00 88.69 171 GLU A N 1
ATOM 1256 C CA . GLU A 1 171 ? -6.449 -13.750 3.291 1.00 88.69 171 GLU A CA 1
ATOM 1257 C C . GLU A 1 171 ? -5.306 -14.693 2.894 1.00 88.69 171 GLU A C 1
ATOM 1259 O O . GLU A 1 171 ? -4.500 -14.354 2.026 1.00 88.69 171 GLU A O 1
ATOM 1264 N N . VAL A 1 172 ? -5.254 -15.890 3.488 1.00 91.12 172 VAL A N 1
ATOM 1265 C CA . VAL A 1 172 ? -4.248 -16.907 3.156 1.00 91.12 172 VAL A CA 1
ATOM 1266 C C . VAL A 1 172 ? -4.405 -17.344 1.702 1.00 91.12 172 VAL A C 1
ATOM 1268 O O . VAL A 1 172 ? -3.418 -17.384 0.971 1.00 91.12 172 VAL A O 1
ATOM 1271 N N . ALA A 1 173 ? -5.635 -17.598 1.247 1.00 91.94 173 ALA A N 1
ATOM 1272 C CA . ALA A 1 173 ? -5.904 -17.954 -0.143 1.00 91.94 173 ALA A CA 1
ATOM 1273 C C . ALA A 1 173 ? -5.458 -16.848 -1.115 1.00 91.94 173 ALA A C 1
ATOM 1275 O O . ALA A 1 173 ? -4.802 -17.138 -2.116 1.00 91.94 173 ALA A O 1
ATOM 1276 N N . LEU A 1 174 ? -5.758 -15.584 -0.799 1.00 90.56 174 LEU A N 1
ATOM 1277 C CA . LEU A 1 174 ? -5.364 -14.430 -1.607 1.00 90.56 174 LEU A CA 1
ATOM 1278 C C . LEU A 1 174 ? -3.843 -14.249 -1.647 1.00 90.56 174 LEU A C 1
ATOM 1280 O O . LEU A 1 174 ? -3.279 -14.005 -2.712 1.00 90.56 174 LEU A O 1
ATOM 1284 N N . SER A 1 175 ? -3.170 -14.433 -0.511 1.00 92.44 175 SER A N 1
ATOM 1285 C CA . SER A 1 175 ? -1.709 -14.363 -0.413 1.00 92.44 175 SER A CA 1
ATOM 1286 C C . SER A 1 175 ? -1.037 -15.476 -1.219 1.00 92.44 175 SER A C 1
ATOM 1288 O O . SER A 1 175 ? -0.100 -15.213 -1.970 1.00 92.44 175 SER A O 1
ATOM 1290 N N . CYS A 1 176 ? -1.548 -16.709 -1.133 1.00 93.81 176 CYS A N 1
ATOM 1291 C CA . CYS A 1 176 ? -1.074 -17.819 -1.957 1.00 93.81 176 CYS A CA 1
ATOM 1292 C C . CYS A 1 176 ? -1.280 -17.541 -3.452 1.00 93.81 176 CYS A C 1
ATOM 1294 O O . CYS A 1 176 ? -0.363 -17.763 -4.237 1.00 93.81 176 CYS A O 1
ATOM 1296 N N . ALA A 1 177 ? -2.443 -17.016 -3.850 1.00 91.62 177 ALA A N 1
ATOM 1297 C CA . ALA A 1 177 ? -2.721 -16.668 -5.244 1.00 91.62 177 ALA A CA 1
ATOM 1298 C C . ALA A 1 177 ? -1.760 -15.589 -5.775 1.00 91.62 177 ALA A C 1
ATOM 1300 O O . ALA A 1 177 ? -1.221 -15.737 -6.872 1.00 91.62 177 ALA A O 1
ATOM 1301 N N . LEU A 1 178 ? -1.493 -14.544 -4.982 1.00 89.81 178 LEU A N 1
ATOM 1302 C CA . LEU A 1 178 ? -0.519 -13.503 -5.321 1.00 89.81 178 LEU A CA 1
ATOM 1303 C C . LEU A 1 178 ? 0.900 -14.068 -5.465 1.00 89.81 178 LEU A C 1
ATOM 1305 O O . LEU A 1 178 ? 1.584 -13.750 -6.435 1.00 89.81 178 LEU A O 1
ATOM 1309 N N . LEU A 1 179 ? 1.333 -14.933 -4.543 1.00 92.56 179 LEU A N 1
ATOM 1310 C CA . LEU A 1 179 ? 2.648 -15.578 -4.613 1.00 92.56 179 LEU A CA 1
ATOM 1311 C C . LEU A 1 179 ? 2.795 -16.459 -5.855 1.00 92.56 179 LEU A C 1
ATOM 1313 O O . LEU A 1 179 ? 3.836 -16.418 -6.506 1.00 92.56 179 LEU A O 1
ATOM 1317 N N . ILE A 1 180 ? 1.756 -17.219 -6.211 1.00 93.69 180 ILE A N 1
ATOM 1318 C CA . ILE A 1 180 ? 1.748 -18.028 -7.435 1.00 93.69 180 ILE A CA 1
ATOM 1319 C C . ILE A 1 180 ? 1.855 -17.117 -8.662 1.00 93.69 180 ILE A C 1
ATOM 1321 O O . ILE A 1 180 ? 2.710 -17.354 -9.510 1.00 93.69 180 ILE A O 1
ATOM 1325 N N . ALA A 1 181 ? 1.053 -16.049 -8.738 1.00 90.12 181 ALA A N 1
ATOM 1326 C CA . ALA A 1 181 ? 1.082 -15.112 -9.860 1.00 90.12 181 ALA A CA 1
ATOM 1327 C C . ALA A 1 181 ? 2.474 -14.479 -10.042 1.00 90.12 181 ALA A C 1
ATOM 1329 O O . ALA A 1 181 ? 3.043 -14.529 -11.134 1.00 90.12 181 ALA A O 1
ATOM 1330 N N . VAL A 1 182 ? 3.070 -13.962 -8.963 1.00 90.62 182 VAL A N 1
ATOM 1331 C CA . VAL A 1 182 ? 4.424 -13.387 -8.994 1.00 90.62 182 VAL A CA 1
ATOM 1332 C C . VAL A 1 182 ? 5.467 -14.447 -9.355 1.00 90.62 182 VAL A C 1
ATOM 1334 O O . VAL A 1 182 ? 6.313 -14.199 -10.210 1.00 90.62 182 VAL A O 1
ATOM 1337 N N . GLY A 1 183 ? 5.388 -15.644 -8.770 1.00 92.25 183 GLY A N 1
ATOM 1338 C CA . GLY A 1 183 ? 6.302 -16.746 -9.073 1.00 92.25 183 GLY A CA 1
ATOM 1339 C C . GLY A 1 183 ? 6.254 -17.162 -10.544 1.00 92.25 183 GLY A C 1
ATOM 1340 O O . GLY A 1 183 ? 7.300 -17.337 -11.166 1.00 92.25 183 GLY A O 1
ATOM 1341 N N . THR A 1 184 ? 5.057 -17.249 -11.135 1.00 90.94 184 THR A N 1
ATOM 1342 C CA . THR A 1 184 ? 4.902 -17.543 -12.568 1.00 90.94 184 THR A CA 1
ATOM 1343 C C . THR A 1 184 ? 5.471 -16.442 -13.456 1.00 90.94 184 THR A C 1
ATOM 1345 O O . THR A 1 184 ? 6.113 -16.755 -14.454 1.00 90.94 184 THR A O 1
ATOM 1348 N N . LEU A 1 185 ? 5.306 -15.169 -13.077 1.00 87.88 185 LEU A N 1
ATOM 1349 C CA . LEU A 1 185 ? 5.863 -14.038 -13.816 1.00 87.88 185 LEU A CA 1
ATOM 1350 C C . LEU A 1 185 ? 7.395 -14.057 -13.795 1.00 87.88 185 LEU A C 1
ATOM 1352 O O . LEU A 1 185 ? 8.026 -13.966 -14.844 1.00 87.88 185 LEU A O 1
ATOM 1356 N N . VAL A 1 186 ? 7.990 -14.229 -12.612 1.00 89.50 186 VAL A N 1
ATOM 1357 C CA . VAL A 1 186 ? 9.449 -14.319 -12.448 1.00 89.50 186 VAL A CA 1
ATOM 1358 C C . VAL A 1 186 ? 10.003 -15.511 -13.224 1.00 89.50 186 VAL A C 1
ATOM 1360 O O . VAL A 1 186 ? 11.021 -15.376 -13.901 1.00 89.50 186 VAL A O 1
ATOM 1363 N N . ASN A 1 187 ? 9.325 -16.660 -13.181 1.00 90.81 187 ASN A N 1
ATOM 1364 C CA . ASN A 1 187 ? 9.732 -17.834 -13.949 1.00 90.81 187 ASN A CA 1
ATOM 1365 C C . ASN A 1 187 ? 9.625 -17.592 -15.464 1.00 90.81 187 ASN A C 1
ATOM 1367 O O . ASN A 1 187 ? 10.525 -17.971 -16.202 1.00 90.81 187 ASN A O 1
ATOM 1371 N N . GLY A 1 188 ? 8.572 -16.911 -15.927 1.00 87.25 188 GLY A N 1
ATOM 1372 C CA . GLY A 1 188 ? 8.404 -16.541 -17.335 1.00 87.25 188 GLY A CA 1
ATOM 1373 C C . GLY A 1 188 ? 9.516 -15.621 -17.842 1.00 87.25 188 GLY A C 1
ATOM 1374 O O . GLY A 1 188 ? 10.106 -15.893 -18.882 1.00 87.25 188 GLY A O 1
ATOM 1375 N N . ILE A 1 189 ? 9.864 -14.584 -17.074 1.00 84.56 189 ILE A N 1
ATOM 1376 C CA . ILE A 1 189 ? 10.992 -13.690 -17.390 1.00 84.56 189 ILE A CA 1
ATOM 1377 C C . ILE A 1 189 ? 12.311 -14.477 -17.398 1.00 84.56 189 ILE A C 1
ATOM 1379 O O . ILE A 1 189 ? 13.096 -14.368 -18.333 1.00 84.56 189 ILE A O 1
ATOM 1383 N N . SER A 1 190 ? 12.520 -15.332 -16.395 1.00 85.31 190 SER A N 1
ATOM 1384 C CA . SER A 1 190 ? 13.724 -16.168 -16.286 1.00 85.31 190 SER A CA 1
ATOM 1385 C C . SER A 1 190 ? 13.846 -17.204 -17.407 1.00 85.31 190 SER A C 1
ATOM 1387 O O . SER A 1 190 ? 14.951 -17.655 -17.702 1.00 85.31 190 SER A O 1
ATOM 1389 N N . ALA A 1 191 ? 12.725 -17.638 -17.987 1.00 85.44 191 ALA A N 1
ATOM 1390 C CA . ALA A 1 191 ? 12.697 -18.551 -19.123 1.00 85.44 191 ALA A CA 1
ATOM 1391 C C . ALA A 1 191 ? 13.053 -17.823 -20.423 1.00 85.44 191 ALA A C 1
ATOM 1393 O O . ALA A 1 191 ? 13.814 -18.365 -21.221 1.00 85.44 191 ALA A O 1
ATOM 1394 N N . LEU A 1 192 ? 12.564 -16.592 -20.611 1.00 80.44 192 LEU A N 1
ATOM 1395 C CA . LEU A 1 192 ? 12.927 -15.752 -21.757 1.00 80.44 192 LEU A CA 1
ATOM 1396 C C . LEU A 1 192 ? 14.430 -15.464 -21.791 1.00 80.44 192 LEU A C 1
ATOM 1398 O O . LEU A 1 192 ? 15.043 -15.610 -22.839 1.00 80.44 192 LEU A O 1
ATOM 1402 N N . ASP A 1 193 ? 15.025 -15.155 -20.639 1.00 75.50 193 ASP A N 1
ATOM 1403 C CA . ASP A 1 193 ? 16.464 -14.882 -20.516 1.00 75.50 193 ASP A CA 1
ATOM 1404 C C . ASP A 1 193 ? 17.349 -16.091 -20.884 1.00 75.50 193 ASP A C 1
ATOM 1406 O O . ASP A 1 193 ? 18.468 -15.947 -21.361 1.00 75.50 193 ASP A O 1
ATOM 1410 N N . ARG A 1 194 ? 16.835 -17.315 -20.705 1.00 75.94 194 ARG A N 1
ATOM 1411 C CA . ARG A 1 194 ? 17.550 -18.563 -21.029 1.00 75.94 194 ARG A CA 1
ATOM 1412 C C . ARG A 1 194 ? 17.209 -19.128 -22.402 1.00 75.94 194 ARG A C 1
ATOM 1414 O O . ARG A 1 194 ? 17.765 -20.159 -22.778 1.00 75.94 194 ARG A O 1
ATOM 1421 N N . THR A 1 195 ? 16.250 -18.535 -23.108 1.00 75.88 195 THR A N 1
ATOM 1422 C CA . THR A 1 195 ? 15.831 -19.046 -24.410 1.00 75.88 195 THR A CA 1
ATOM 1423 C C . THR A 1 195 ? 16.864 -18.622 -25.439 1.00 75.88 195 THR A C 1
ATOM 1425 O O . THR A 1 195 ? 16.948 -17.450 -25.795 1.00 75.88 195 THR A O 1
ATOM 1428 N N . ASP A 1 196 ? 17.646 -19.588 -25.915 1.00 67.38 196 ASP A N 1
ATOM 1429 C CA . ASP A 1 196 ? 18.546 -19.383 -27.042 1.00 67.38 196 ASP A CA 1
ATOM 1430 C C . ASP A 1 196 ? 17.704 -19.078 -28.288 1.00 67.38 196 ASP A C 1
ATOM 1432 O O . ASP A 1 196 ? 17.010 -19.942 -28.829 1.00 67.38 196 ASP A O 1
ATOM 1436 N N . LEU A 1 197 ? 17.709 -17.811 -28.700 1.00 72.75 197 LEU A N 1
ATOM 1437 C CA . LEU A 1 197 ? 16.985 -17.329 -29.874 1.00 72.75 197 LEU A CA 1
ATOM 1438 C C . LEU A 1 197 ? 17.619 -17.834 -31.184 1.00 72.75 197 LEU A C 1
ATOM 1440 O O . LEU A 1 197 ? 17.071 -17.572 -32.253 1.00 72.75 197 LEU A O 1
ATOM 1444 N N . GLY A 1 198 ? 18.768 -18.526 -31.124 1.00 68.69 198 GLY A N 1
ATOM 1445 C CA . GLY A 1 198 ? 19.567 -18.891 -32.296 1.00 68.69 198 GLY A CA 1
ATOM 1446 C C . GLY A 1 198 ? 20.166 -17.673 -33.008 1.00 68.69 198 GLY A C 1
ATOM 1447 O O . GLY A 1 198 ? 20.648 -17.787 -34.134 1.00 68.69 198 GLY A O 1
ATOM 1448 N N . ILE A 1 199 ? 20.100 -16.503 -32.367 1.00 68.62 199 ILE A N 1
ATOM 1449 C CA . ILE A 1 199 ? 20.666 -15.239 -32.823 1.00 68.62 199 ILE A CA 1
ATOM 1450 C C . ILE A 1 199 ? 21.924 -15.029 -31.997 1.00 68.62 199 ILE A C 1
ATOM 1452 O O . ILE A 1 199 ? 21.827 -14.883 -30.783 1.00 68.62 199 ILE A O 1
ATOM 1456 N N . ASP A 1 200 ? 23.083 -15.022 -32.648 1.00 68.81 200 ASP A N 1
ATOM 1457 C CA . ASP A 1 200 ? 24.351 -14.692 -32.008 1.00 68.81 200 ASP A CA 1
ATOM 1458 C C . ASP A 1 200 ? 24.432 -13.165 -31.805 1.00 68.81 200 ASP A C 1
ATOM 1460 O O . ASP A 1 200 ? 24.536 -12.427 -32.790 1.00 68.81 200 ASP A O 1
ATOM 1464 N N . PRO A 1 201 ? 24.349 -12.648 -30.563 1.00 66.81 201 PRO A N 1
ATOM 1465 C CA . PRO A 1 201 ? 24.468 -11.217 -30.315 1.00 66.81 201 PRO A CA 1
ATOM 1466 C C . PRO A 1 201 ? 25.926 -10.733 -30.415 1.00 66.81 201 PRO A C 1
ATOM 1468 O O . PRO A 1 201 ? 26.163 -9.524 -30.339 1.00 66.81 201 PRO A O 1
ATOM 1471 N N . SER A 1 202 ? 26.908 -11.636 -30.577 1.00 65.31 202 SER A N 1
ATOM 1472 C CA . SER A 1 202 ? 28.333 -11.305 -30.659 1.00 65.31 202 SER A CA 1
ATOM 1473 C C . SER A 1 202 ? 28.688 -10.671 -32.012 1.00 65.31 202 SER A C 1
ATOM 1475 O O . SER A 1 202 ? 29.213 -11.278 -32.936 1.00 65.31 202 SER A O 1
ATOM 1477 N N . GLY A 1 203 ? 28.350 -9.390 -32.139 1.00 67.69 203 GLY A N 1
ATOM 1478 C CA . GLY A 1 203 ? 28.574 -8.594 -33.347 1.00 67.69 203 GLY A CA 1
ATOM 1479 C C . GLY A 1 203 ? 27.559 -7.472 -33.546 1.00 67.69 203 GLY A C 1
ATOM 1480 O O . GLY A 1 203 ? 27.733 -6.648 -34.439 1.00 67.69 203 GLY A O 1
ATOM 1481 N N . ILE A 1 204 ? 26.514 -7.404 -32.713 1.00 70.81 204 ILE A N 1
ATOM 1482 C CA . ILE A 1 204 ? 25.489 -6.365 -32.801 1.00 70.81 204 ILE A CA 1
ATOM 1483 C C . ILE A 1 204 ? 25.817 -5.258 -31.798 1.00 70.81 204 ILE A C 1
ATOM 1485 O O . ILE A 1 204 ? 25.679 -5.432 -30.589 1.00 70.81 204 ILE A O 1
ATOM 1489 N N . LEU A 1 205 ? 26.220 -4.093 -32.306 1.00 68.19 205 LEU A N 1
ATOM 1490 C CA . LEU A 1 205 ? 26.330 -2.877 -31.506 1.00 68.19 205 LEU A CA 1
ATOM 1491 C C . LEU A 1 205 ? 24.999 -2.121 -31.560 1.00 68.19 205 LEU A C 1
ATOM 1493 O O . LEU A 1 205 ? 24.666 -1.489 -32.562 1.00 68.19 205 LEU A O 1
ATOM 1497 N N . THR A 1 206 ? 24.228 -2.167 -30.477 1.00 71.44 206 THR A N 1
ATOM 1498 C CA . THR A 1 206 ? 23.030 -1.333 -30.325 1.00 71.44 206 THR A CA 1
ATOM 1499 C C . THR A 1 206 ? 23.370 -0.035 -29.605 1.00 71.44 206 THR A C 1
ATOM 1501 O O . THR A 1 206 ? 24.004 -0.059 -28.554 1.00 71.44 206 THR A O 1
ATOM 1504 N N . ALA A 1 207 ? 22.890 1.097 -30.120 1.00 66.56 207 ALA A N 1
ATOM 1505 C CA . ALA A 1 207 ? 22.985 2.392 -29.453 1.00 66.56 207 ALA A CA 1
ATOM 1506 C C . ALA A 1 207 ? 21.602 3.045 -29.367 1.00 66.56 207 ALA A C 1
ATOM 1508 O O . ALA A 1 207 ? 20.814 2.992 -30.313 1.00 66.56 207 ALA A O 1
ATOM 1509 N N . ARG A 1 208 ? 21.308 3.691 -28.236 1.00 62.31 208 ARG A N 1
ATOM 1510 C CA . ARG A 1 208 ? 20.094 4.494 -28.057 1.00 62.31 208 ARG A CA 1
ATOM 1511 C C . ARG A 1 208 ? 20.448 5.968 -28.229 1.00 62.31 208 ARG A C 1
ATOM 1513 O O . ARG A 1 208 ? 21.231 6.514 -27.459 1.00 62.31 208 ARG A O 1
ATOM 1520 N N . VAL A 1 209 ? 19.864 6.619 -29.232 1.00 71.75 209 VAL A N 1
ATOM 1521 C CA . VAL A 1 209 ? 20.092 8.047 -29.499 1.00 71.75 209 VAL A CA 1
ATOM 1522 C C . VAL A 1 209 ? 18.957 8.860 -28.883 1.00 71.75 209 VAL A C 1
ATOM 1524 O O . VAL A 1 209 ? 17.799 8.721 -29.272 1.00 71.75 209 VAL A O 1
ATOM 1527 N N . GLY A 1 210 ? 19.288 9.705 -27.906 1.00 69.69 210 GLY A N 1
ATOM 1528 C CA . GLY A 1 210 ? 18.341 10.639 -27.300 1.00 69.69 210 GLY A CA 1
ATOM 1529 C C . GLY A 1 210 ? 18.124 11.866 -28.187 1.00 69.69 210 GLY A C 1
ATOM 1530 O O . GLY A 1 210 ? 19.041 12.662 -28.382 1.00 69.69 210 GLY A O 1
ATOM 1531 N N . LEU A 1 211 ? 16.909 12.041 -28.704 1.00 71.44 211 LEU A N 1
ATOM 1532 C CA . LEU A 1 211 ? 16.498 13.260 -29.401 1.00 71.44 211 LEU A CA 1
ATOM 1533 C C . LEU A 1 211 ? 15.945 14.264 -28.388 1.00 71.44 211 LEU A C 1
ATOM 1535 O O . LEU A 1 211 ? 14.758 14.257 -28.069 1.00 71.44 211 LEU A O 1
ATOM 1539 N N . PHE A 1 212 ? 16.813 15.122 -27.859 1.00 70.88 212 PHE A N 1
ATOM 1540 C CA . PHE A 1 212 ? 16.377 16.183 -26.957 1.00 70.88 212 PHE A CA 1
ATOM 1541 C C . PHE A 1 212 ? 15.733 17.323 -27.749 1.00 70.88 212 PHE A C 1
ATOM 1543 O O . PHE A 1 212 ? 16.338 17.880 -28.667 1.00 70.88 212 PHE A O 1
ATOM 1550 N N . GLU A 1 213 ? 14.516 17.698 -27.362 1.00 65.44 213 GLU A N 1
ATOM 1551 C CA . GLU A 1 213 ? 13.712 18.744 -28.011 1.00 65.44 213 GLU A CA 1
ATOM 1552 C C . GLU A 1 213 ? 14.406 20.122 -27.996 1.00 65.44 213 GLU A C 1
ATOM 1554 O O . GLU A 1 213 ? 14.225 20.927 -28.905 1.00 65.44 213 GLU A O 1
ATOM 1559 N N . SER A 1 214 ? 15.291 20.358 -27.020 1.00 69.81 214 SER A N 1
ATOM 1560 C CA . SER A 1 214 ? 16.141 21.553 -26.935 1.00 69.81 214 SER A CA 1
ATOM 1561 C C . SER A 1 214 ? 17.211 21.643 -28.029 1.00 69.81 214 SER A C 1
ATOM 1563 O O . SER A 1 214 ? 17.617 22.747 -28.386 1.00 69.81 214 SER A O 1
ATOM 1565 N N . ALA A 1 215 ? 17.674 20.506 -28.555 1.00 69.31 215 ALA A N 1
ATOM 1566 C CA . ALA A 1 215 ? 18.710 20.430 -29.585 1.00 69.31 215 ALA A CA 1
ATOM 1567 C C . ALA A 1 215 ? 18.132 20.191 -30.990 1.00 69.31 215 ALA A C 1
ATOM 1569 O O . ALA A 1 215 ? 18.729 20.625 -31.974 1.00 69.31 215 ALA A O 1
ATOM 1570 N N . TYR A 1 216 ? 16.968 19.537 -31.088 1.00 74.19 216 TYR A N 1
ATOM 1571 C CA . TYR A 1 216 ? 16.324 19.182 -32.359 1.00 74.19 216 TYR A CA 1
ATOM 1572 C C . TYR A 1 21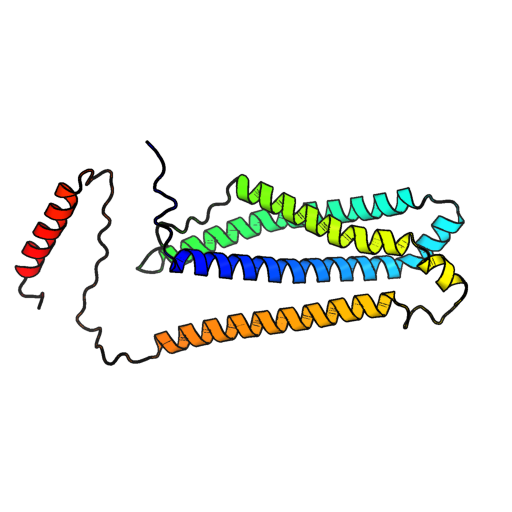6 ? 14.825 19.545 -32.356 1.00 74.19 216 TYR A C 1
ATOM 1574 O O . TYR A 1 216 ? 13.973 18.653 -32.283 1.00 74.19 216 TYR A O 1
ATOM 1582 N N . PRO A 1 217 ? 14.487 20.848 -32.441 1.00 69.62 217 PRO A N 1
ATOM 1583 C CA . PRO A 1 217 ? 13.115 21.342 -32.307 1.00 69.62 217 PRO A CA 1
ATOM 1584 C C . PRO A 1 217 ? 12.230 21.086 -33.538 1.00 69.62 217 PRO A C 1
ATOM 1586 O O . PRO A 1 217 ? 11.008 21.166 -33.436 1.00 69.62 217 PRO A O 1
ATOM 1589 N N . SER A 1 218 ? 12.807 20.790 -34.710 1.00 78.81 218 SER A N 1
ATOM 1590 C CA . SER A 1 218 ? 12.042 20.481 -35.923 1.00 78.81 218 SER A CA 1
ATOM 1591 C C . SER A 1 218 ? 12.228 19.026 -36.359 1.00 78.81 218 SER A C 1
ATOM 1593 O O . SER A 1 218 ? 13.329 18.480 -36.296 1.00 78.81 218 SER A O 1
ATOM 1595 N N . GLY A 1 219 ? 11.165 18.395 -36.874 1.00 73.38 219 GLY A N 1
ATOM 1596 C CA . GLY A 1 219 ? 11.248 17.030 -37.414 1.00 73.38 219 GLY A CA 1
ATOM 1597 C C . GLY A 1 219 ? 12.263 16.894 -38.558 1.00 73.38 219 GLY A C 1
ATOM 1598 O O . GLY A 1 219 ? 12.882 15.847 -38.719 1.00 73.38 219 GLY A O 1
ATOM 1599 N N . ALA A 1 220 ? 12.516 17.977 -39.301 1.00 78.06 220 ALA A N 1
ATOM 1600 C CA . ALA A 1 220 ? 13.544 18.012 -40.338 1.00 78.06 220 ALA A CA 1
ATOM 1601 C C . ALA A 1 220 ? 14.974 17.946 -39.766 1.00 78.06 220 ALA A C 1
ATOM 1603 O O . ALA A 1 220 ? 15.860 17.384 -40.407 1.00 78.06 220 ALA A O 1
ATOM 1604 N N . ASP A 1 221 ? 15.213 18.492 -38.568 1.00 77.00 221 ASP A N 1
ATOM 1605 C CA . ASP A 1 221 ? 16.513 18.396 -37.891 1.00 77.00 221 ASP A CA 1
ATOM 1606 C C . ASP A 1 221 ? 16.781 16.979 -37.377 1.00 77.00 221 ASP A C 1
ATOM 1608 O O . ASP A 1 221 ? 17.909 16.496 -37.466 1.00 77.00 221 ASP A O 1
ATOM 1612 N N . GLN A 1 222 ? 15.738 16.291 -36.905 1.00 80.81 222 GLN A N 1
ATOM 1613 C CA . GLN A 1 222 ? 15.829 14.907 -36.434 1.00 80.81 222 GLN A CA 1
ATOM 1614 C C . GLN A 1 222 ? 16.148 13.946 -37.586 1.00 80.81 222 GLN A C 1
ATOM 1616 O O . GLN A 1 222 ? 17.051 13.122 -37.469 1.00 80.81 222 GLN A O 1
ATOM 1621 N N . VAL A 1 223 ? 15.465 14.093 -38.728 1.00 81.81 223 VAL A N 1
ATOM 1622 C CA . VAL A 1 223 ? 15.731 13.277 -39.927 1.00 81.81 223 VAL A CA 1
ATOM 1623 C C . VAL A 1 223 ? 17.158 13.498 -40.433 1.00 81.81 223 VAL A C 1
ATOM 1625 O O . VAL A 1 223 ? 17.875 12.528 -40.663 1.00 81.81 223 VAL A O 1
ATOM 1628 N N . ARG A 1 224 ? 17.626 14.754 -40.497 1.00 82.94 224 ARG A N 1
ATOM 1629 C CA . ARG A 1 224 ? 19.011 15.067 -40.894 1.00 82.94 224 ARG A CA 1
ATOM 1630 C C . ARG A 1 224 ? 20.060 14.444 -39.976 1.00 82.94 224 ARG A C 1
ATOM 1632 O O . ARG A 1 224 ? 21.133 14.076 -40.451 1.00 82.94 224 ARG A O 1
ATOM 1639 N N . LEU A 1 225 ? 19.793 14.358 -38.672 1.00 83.75 225 LEU A N 1
ATOM 1640 C CA . LEU A 1 225 ? 20.689 13.687 -37.730 1.00 83.75 225 LEU A CA 1
ATOM 1641 C C . LEU A 1 225 ? 20.797 12.192 -38.054 1.00 83.75 225 LEU A C 1
ATOM 1643 O O . LEU A 1 225 ? 21.907 11.670 -38.129 1.00 83.75 225 LEU A O 1
ATOM 1647 N N . PHE A 1 226 ? 19.662 11.523 -38.273 1.00 83.94 226 PHE A N 1
ATOM 1648 C CA . PHE A 1 226 ? 19.634 10.098 -38.605 1.00 83.94 226 PHE A CA 1
ATOM 1649 C C . PHE A 1 226 ? 20.273 9.793 -39.958 1.00 83.94 226 PHE A C 1
ATOM 1651 O O . PHE A 1 226 ? 21.011 8.815 -40.062 1.00 83.94 226 PHE A O 1
ATOM 1658 N N . GLU A 1 227 ? 20.054 10.636 -40.966 1.00 86.06 227 GLU A N 1
ATOM 1659 C CA . GLU A 1 227 ? 20.716 10.516 -42.269 1.00 86.06 227 GLU A CA 1
ATOM 1660 C C . GLU A 1 227 ? 22.238 10.624 -42.117 1.00 86.06 227 GLU A C 1
ATOM 1662 O O . GLU A 1 227 ? 22.957 9.716 -42.525 1.00 86.06 227 GLU A O 1
ATOM 1667 N N . ARG A 1 228 ? 22.739 11.655 -41.419 1.00 84.69 228 ARG A N 1
ATOM 1668 C CA . ARG A 1 228 ? 24.184 11.818 -41.177 1.00 84.69 228 ARG A CA 1
ATOM 1669 C C . ARG A 1 228 ? 24.789 10.679 -40.365 1.00 84.69 228 ARG A C 1
ATOM 1671 O O . ARG A 1 228 ? 25.898 10.255 -40.668 1.00 84.69 228 ARG A O 1
ATOM 1678 N N . LEU A 1 229 ? 24.092 10.210 -39.328 1.00 85.50 229 LEU A N 1
ATOM 1679 C CA . LEU A 1 229 ? 24.543 9.073 -38.524 1.00 85.50 229 LEU A CA 1
ATOM 1680 C C . LEU A 1 229 ? 24.640 7.812 -39.380 1.00 85.50 229 LEU A C 1
ATOM 1682 O O . LEU A 1 229 ? 25.643 7.112 -39.315 1.00 85.50 229 LEU A O 1
ATOM 1686 N N . THR A 1 230 ? 23.630 7.552 -40.208 1.00 84.88 230 THR A N 1
ATOM 1687 C CA . THR A 1 230 ? 23.600 6.372 -41.077 1.00 84.88 230 THR A CA 1
ATOM 1688 C C . THR A 1 230 ? 24.703 6.436 -42.129 1.00 84.88 230 THR A C 1
ATOM 1690 O O . THR A 1 230 ? 25.410 5.451 -42.325 1.00 84.88 230 THR A O 1
ATOM 1693 N N . ASP A 1 231 ? 24.892 7.590 -42.770 1.00 85.75 231 ASP A N 1
ATOM 1694 C CA . ASP A 1 231 ? 25.942 7.780 -43.772 1.00 85.75 231 ASP A CA 1
ATOM 1695 C C . ASP A 1 231 ? 27.343 7.647 -43.164 1.00 85.75 231 ASP A C 1
ATOM 1697 O O . ASP A 1 231 ? 28.223 7.043 -43.773 1.00 85.75 231 ASP A O 1
ATOM 1701 N N . HIS A 1 232 ? 27.552 8.155 -41.945 1.00 83.56 232 HIS A N 1
ATOM 1702 C CA . HIS A 1 232 ? 28.833 8.036 -41.252 1.00 83.56 232 HIS A CA 1
ATOM 1703 C C . HIS A 1 23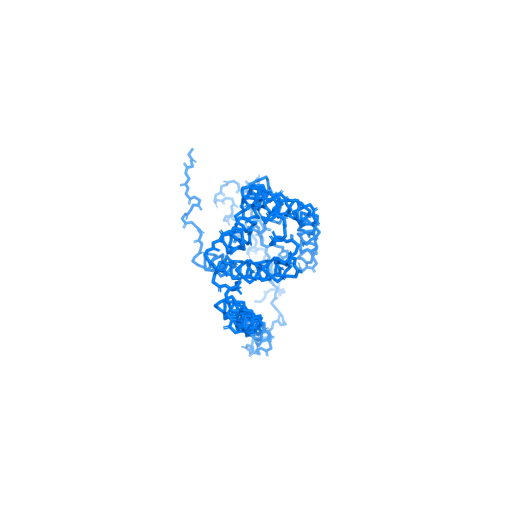2 ? 29.122 6.600 -40.801 1.00 83.56 232 HIS A C 1
ATOM 1705 O O . HIS A 1 232 ? 30.236 6.121 -40.981 1.00 83.56 232 HIS A O 1
ATOM 1711 N N . LEU A 1 233 ? 28.119 5.894 -40.271 1.00 83.12 233 LEU A N 1
ATOM 1712 C CA . LEU A 1 233 ? 28.261 4.498 -39.848 1.00 83.12 233 LEU A CA 1
ATOM 1713 C C . LEU A 1 233 ? 28.492 3.558 -41.037 1.00 83.12 233 LEU A C 1
ATOM 1715 O O . LEU A 1 233 ? 29.297 2.646 -40.933 1.00 83.12 233 LEU A O 1
ATOM 1719 N N . ARG A 1 234 ? 27.847 3.803 -42.186 1.00 80.94 234 ARG A N 1
ATOM 1720 C CA . ARG A 1 234 ? 28.086 3.036 -43.424 1.00 80.94 234 ARG A CA 1
ATOM 1721 C C . ARG A 1 234 ? 29.459 3.284 -44.045 1.00 80.94 234 ARG A C 1
ATOM 1723 O O . ARG A 1 234 ? 29.911 2.474 -44.849 1.00 80.94 234 ARG A O 1
ATOM 1730 N N . ALA A 1 235 ? 30.087 4.414 -43.732 1.00 84.19 235 ALA A N 1
ATOM 1731 C CA . ALA A 1 235 ? 31.437 4.720 -44.188 1.00 84.19 235 ALA A CA 1
ATOM 1732 C C . ALA A 1 235 ? 32.515 4.010 -43.350 1.00 84.19 235 ALA A C 1
ATOM 1734 O O . ALA A 1 235 ? 33.668 3.960 -43.783 1.00 84.19 235 ALA A O 1
ATOM 1735 N N . ASP A 1 236 ? 32.161 3.469 -42.179 1.00 83.12 236 ASP A N 1
ATOM 1736 C CA . ASP A 1 236 ? 33.073 2.704 -41.335 1.00 83.12 236 ASP A CA 1
ATOM 1737 C C . ASP A 1 236 ? 33.137 1.238 -41.812 1.00 83.12 236 ASP A C 1
ATOM 1739 O O . ASP A 1 236 ? 32.134 0.525 -41.749 1.00 83.12 236 ASP A O 1
ATOM 1743 N N . PRO A 1 237 ? 34.302 0.750 -42.282 1.00 72.00 237 PRO A N 1
ATOM 1744 C CA . PRO A 1 237 ? 34.457 -0.622 -42.767 1.00 72.00 237 PRO A CA 1
ATOM 1745 C C . PRO A 1 237 ? 34.266 -1.695 -41.681 1.00 72.00 237 PRO A C 1
ATOM 1747 O O . PRO A 1 237 ? 34.220 -2.878 -42.015 1.00 72.00 237 PRO A O 1
ATOM 1750 N N . ALA A 1 238 ? 34.177 -1.313 -40.401 1.00 73.69 238 ALA A N 1
ATOM 1751 C CA . ALA A 1 238 ? 33.874 -2.221 -39.297 1.00 73.69 238 ALA A CA 1
ATOM 1752 C C . ALA A 1 238 ? 32.367 -2.512 -39.120 1.00 73.69 238 ALA A C 1
ATOM 1754 O O . ALA A 1 238 ? 32.019 -3.411 -38.354 1.00 73.69 238 ALA A O 1
ATOM 1755 N N . VAL A 1 239 ? 31.479 -1.780 -39.806 1.00 71.38 239 VAL A N 1
ATOM 1756 C CA . VAL A 1 239 ? 30.020 -1.968 -39.758 1.00 71.38 239 VAL A CA 1
ATOM 1757 C C . VAL A 1 239 ? 29.579 -2.756 -40.999 1.00 71.38 239 VAL A C 1
ATOM 1759 O O . VAL A 1 239 ? 29.731 -2.273 -42.120 1.00 71.38 239 VAL A O 1
ATOM 1762 N N . ILE A 1 240 ? 29.067 -3.980 -40.804 1.00 63.34 240 ILE A N 1
ATOM 1763 C CA . ILE A 1 240 ? 28.658 -4.927 -41.867 1.00 63.34 240 ILE A CA 1
ATOM 1764 C C . ILE A 1 240 ? 27.135 -4.949 -42.016 1.00 63.34 240 ILE A C 1
ATOM 1766 O O . ILE A 1 240 ? 26.447 -4.998 -40.972 1.00 63.34 240 ILE A O 1
#

Sequence (240 aa):
MQPLDWLAVNQGTRTVLGIMLTAVVLVLLVACANATNLLLTRTLGRRQELAVRIALGASRTRLTMHLLAQSLLMTLLAVAIAVPLATAAANWTERSFLTSDDGPPHWMHFTLDANILWMTLGVALLTALAAGLLPAMRAGGDAMAGDLRDGTRSVTGGGFARISRALVVGEVALSCALLIAVGTLVNGISALDRTDLGIDPSGILTARVGLFESAYPSGADQVRLFERLTDHLRADPAVI

pLDDT: mean 75.59, std 12.97, range [39.59, 94.19]

Foldseek 3Di:
DDDPPVVPCPPVNVVVVVVVVVLVVLVLLLVLLVLLLVLLVVCVVCLVVLVVCVVVPDDLVVVLVVLLVVLVVVLVVVLVVVVVVLVVVLVVVQVVQVPPPVRDDPVDRSDDDPVNSVVSSVSSSVSSCSSSVVNSCVSSDCVSVVVVVVPPPCPCDPPSNVSSVVSVVVSVVSVVVSVVVVVVVVVVVVVVVPDPPVDDCVLDDDDDDDDDCVVQVDPVSVVVVVVVVVVVLVVDPSRD

Radius of gyration: 28.55 Å; chains: 1; bounding box: 62×46×79 Å